Protein AF-A0A957YVN4-F1 (afdb_monomer)

Solvent-accessible surface area (backbone atoms only — not comparable to full-atom values): 16175 Å² total; per-residue (Å²): 142,83,84,89,87,88,84,89,83,87,89,89,86,88,85,90,87,84,90,82,91,88,88,83,89,83,89,79,88,84,82,86,83,72,82,77,75,82,80,74,79,74,68,76,76,72,78,76,54,87,83,38,66,50,70,85,33,80,56,44,64,62,52,51,50,52,50,45,56,70,46,47,34,77,70,39,34,42,52,43,78,66,46,80,50,67,47,86,92,25,34,32,35,41,35,28,34,30,23,47,80,84,39,62,39,62,68,88,72,44,79,38,74,46,32,27,42,36,43,44,55,97,80,36,42,50,54,87,75,82,60,80,70,43,75,51,65,46,56,75,48,66,76,86,75,14,42,32,36,22,41,27,71,87,40,70,65,59,63,78,34,26,15,38,42,37,39,37,29,32,26,64,74,77,48,60,50,87,97,56,89,35,34,43,34,25,30,31,29,60,39,77,37,72,18,50,92,39,78,87,65,80,56,90,40,51,50,82,67,47,39,76,83,45,55,84,78,45,45,53,62,48,35,44,46,31,43,56,94,85,34,77,82,38,26,43,54,61,48,40,50,65,36,30,76,84,54,76,73,81,65,42,64,64,48,31,48,72,76,37,49,69,65,47,73,73,112

Mean predicted aligned error: 12.39 Å

Secondary structure (DSSP, 8-state):
--------------SS-----------------PPPPP-----------TTSHHHH-TTHHHHHHHHHHHH--TTSEEEEEEEEEEETTTEEEEEEEEEETTEE--TTSSSEEEEEEEEEETTEE--SS--S-EE---EEEE-SSSEEEEEESS---GGGSSEEEEEEEEEEEEEE-TTSS-EEEEEEEEEEEEETT------SS-HHHHTTTS-SS-EETTTEESSSTT-GGGTTHHHHTT--TTSS--SHHHHHHHH-HHHHTT-

pLDDT: mean 82.16, std 19.98, range [34.75, 98.81]

Sequence (267 aa):
MRKKLVVGLPLAVLLLIAIVLMTSCVGVTGAPMMAEPPVALAHPASAVQPESCSTCHPEAGAKHQAAYDELYQDGVIAVTDLAYTFAAPDTSTVSFMMTQDGNPIDARKVDSLNIYFVPYADGKFQFEPAVERLSLKGELTYDGAGVTTSTMTGTLDAGAIDGLVVVYGRDGTIGTIPGTRVAQNKYPFAALLETGAGVDYVSAANNDGCVKCHTDPYLKHGYIYAEINHDPSTDFYTCKACHLDNGDGGHFEWKLLVEDPALAASY

Foldseek 3Di:
DDDDDDDDDDDDPDDPDDDDDDDDDDDDDDDDDDDDDDPPPPDPPPPPPCPDPCVVPVCPVVVVVVCCCQQAPPPQKEKAPWDWDDDPPFKIKTKIFIDGNNQADFPVPFPDKFKWKWFDDDQWTADVVGDQTGTQAADWDDPVRRMIMGMDGRHDDSQQGFTKTKMWDAHAFPAADPPDQQTRGHGTYMDIDTHHPYDDYDALDWQVLVVVPAPVRDDDSNRFGCDHPPDRSCGNRSVSNGDTPPDDDDPNLVSCCVPPVPVSVVD

Nearest PDB structures (foldseek):
  1u92-assembly1_B  TM=4.391E-01  e=7.464E-04  Homo sapiens
  3idn-assembly1_B  TM=4.726E-01  e=2.561E-03  Homo sapiens
  3idg-assembly1_B  TM=4.408E-01  e=1.510E-03  Homo sapiens
  1u8h-assembly1_B  TM=4.391E-01  e=1.424E-03  Homo sapiens
  8x85-assembly1_B  TM=5.045E-01  e=6.016E-01  Homo sapiens

Structure (mmCIF, N/CA/C/O backbone):
data_AF-A0A957YVN4-F1
#
_entry.id   AF-A0A957YVN4-F1
#
loop_
_atom_site.group_PDB
_atom_site.id
_atom_site.type_symbol
_atom_site.label_atom_id
_atom_site.label_alt_id
_atom_site.label_comp_id
_atom_site.label_asym_id
_atom_site.label_entity_id
_atom_site.label_seq_id
_atom_site.pdbx_PDB_ins_code
_atom_site.Cartn_x
_atom_site.Cartn_y
_atom_site.Cartn_z
_atom_site.occupancy
_atom_site.B_iso_or_equiv
_atom_site.auth_seq_id
_atom_site.auth_comp_id
_atom_site.auth_asym_id
_atom_site.auth_atom_id
_atom_site.pdbx_PDB_model_num
ATOM 1 N N . MET A 1 1 ? -28.356 -43.862 23.640 1.00 49.16 1 MET A N 1
ATOM 2 C CA . MET A 1 1 ? -28.687 -45.216 23.136 1.00 49.16 1 MET A CA 1
ATOM 3 C C . MET A 1 1 ? -29.779 -45.126 22.075 1.00 49.16 1 MET A C 1
ATOM 5 O O . MET A 1 1 ? -30.928 -44.922 22.435 1.00 49.16 1 MET A O 1
ATOM 9 N N . ARG A 1 2 ? -29.444 -45.280 20.790 1.00 41.53 2 ARG A N 1
ATOM 10 C CA . ARG A 1 2 ? -30.312 -45.848 19.741 1.00 41.53 2 ARG A CA 1
ATOM 11 C C . ARG A 1 2 ? -29.456 -46.120 18.499 1.00 41.53 2 ARG A C 1
ATOM 13 O O . ARG A 1 2 ? -28.382 -45.554 18.351 1.00 41.53 2 ARG A O 1
ATOM 20 N N . LYS A 1 3 ? -29.877 -47.139 17.759 1.00 42.38 3 LYS A N 1
ATOM 21 C CA . LYS A 1 3 ? -29.074 -48.093 16.987 1.00 42.38 3 LYS A CA 1
ATOM 22 C C . LYS A 1 3 ? -28.498 -47.530 15.682 1.00 42.38 3 LYS A C 1
ATOM 24 O O . LYS A 1 3 ? -29.131 -46.723 15.015 1.00 42.38 3 LYS A O 1
ATOM 29 N N . LYS A 1 4 ? -27.325 -48.066 15.327 1.00 46.12 4 LYS A N 1
ATOM 30 C CA . LYS A 1 4 ? -26.672 -48.002 14.014 1.00 46.12 4 LYS A CA 1
ATOM 31 C C . LYS A 1 4 ? -27.551 -48.646 12.933 1.00 46.12 4 LYS A C 1
ATOM 33 O O . LYS A 1 4 ? -28.150 -49.689 13.198 1.00 46.12 4 LYS A O 1
ATOM 38 N N . LEU A 1 5 ? -27.500 -48.109 11.715 1.00 48.88 5 LEU A N 1
ATOM 39 C CA . LEU A 1 5 ? -27.728 -48.878 10.494 1.00 48.88 5 LEU A CA 1
ATOM 40 C C . LEU A 1 5 ? -26.565 -48.609 9.531 1.00 48.88 5 LEU A C 1
ATOM 42 O O . LEU A 1 5 ? -26.290 -47.466 9.184 1.00 48.88 5 LEU A O 1
ATOM 46 N N . VAL A 1 6 ? -25.867 -49.683 9.169 1.00 45.16 6 VAL A N 1
ATOM 47 C CA . VAL A 1 6 ? -24.812 -49.758 8.156 1.00 45.16 6 VAL A CA 1
ATOM 48 C C . VAL A 1 6 ? -25.330 -50.720 7.096 1.00 45.16 6 VAL A C 1
ATOM 50 O O . VAL A 1 6 ? -25.587 -51.877 7.416 1.00 45.16 6 VAL A O 1
ATOM 53 N N . VAL A 1 7 ? -25.479 -50.237 5.866 1.00 50.28 7 VAL A N 1
ATOM 54 C CA . VAL A 1 7 ? -25.604 -50.990 4.605 1.00 50.28 7 VAL A CA 1
ATOM 55 C C . VAL A 1 7 ? -25.033 -50.012 3.563 1.00 50.28 7 VAL A C 1
ATOM 57 O O . VAL A 1 7 ? -25.486 -48.877 3.520 1.00 50.28 7 VAL A O 1
ATOM 60 N N . GLY A 1 8 ? -23.967 -50.253 2.803 1.00 34.75 8 GLY A N 1
ATOM 61 C CA . GLY A 1 8 ? -23.518 -51.484 2.169 1.00 34.75 8 GLY A CA 1
ATOM 62 C C . GLY A 1 8 ? -23.749 -51.337 0.662 1.00 34.75 8 GLY A C 1
ATOM 63 O O . GLY A 1 8 ? -24.803 -51.734 0.183 1.00 34.75 8 GLY A O 1
ATOM 64 N N . LEU A 1 9 ? -22.792 -50.753 -0.070 1.00 37.94 9 LEU A N 1
ATOM 65 C CA . LEU A 1 9 ? -22.782 -50.738 -1.537 1.00 37.94 9 LEU A CA 1
ATOM 66 C C . LEU A 1 9 ? -21.362 -51.084 -2.030 1.00 37.94 9 LEU A C 1
ATOM 68 O O . LEU A 1 9 ? -20.440 -50.307 -1.780 1.00 37.94 9 LEU A O 1
ATOM 72 N N . PRO A 1 10 ? -21.146 -52.254 -2.657 1.00 46.97 10 PRO A N 1
ATOM 73 C CA . PRO A 1 10 ? -19.868 -52.616 -3.254 1.00 46.97 10 PRO A CA 1
ATOM 74 C C . PRO A 1 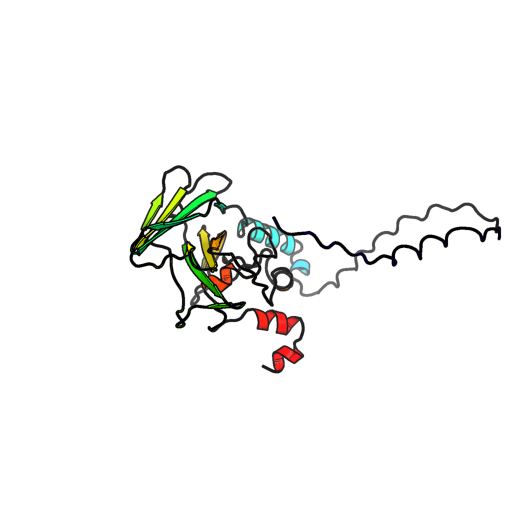10 ? -19.859 -52.335 -4.768 1.00 46.97 10 PRO A C 1
ATOM 76 O O . PRO A 1 10 ? -20.911 -52.165 -5.379 1.00 46.97 10 PRO A O 1
ATOM 79 N N . LEU A 1 11 ? -18.665 -52.452 -5.363 1.00 40.06 11 LEU A N 1
ATOM 80 C CA . LEU A 1 11 ? -18.437 -52.827 -6.769 1.00 40.06 11 LEU A CA 1
ATOM 81 C C . LEU A 1 11 ? -18.277 -51.692 -7.806 1.00 40.06 11 LEU A C 1
ATOM 83 O O . LEU A 1 11 ? -19.131 -51.502 -8.661 1.00 40.06 11 LEU A O 1
ATOM 87 N N . ALA A 1 12 ? -17.117 -51.021 -7.804 1.00 39.72 12 ALA A N 1
ATOM 88 C CA . ALA A 1 12 ? -16.509 -50.444 -9.019 1.00 39.72 12 ALA A CA 1
ATOM 89 C C . ALA A 1 12 ? -15.014 -50.110 -8.810 1.00 39.72 12 ALA A C 1
ATOM 91 O O . ALA A 1 12 ? -14.567 -48.993 -9.040 1.00 39.72 12 ALA A O 1
ATOM 92 N N . VAL A 1 13 ? -14.226 -51.078 -8.336 1.00 48.38 13 VAL A N 1
ATOM 93 C CA . VAL A 1 13 ? -12.753 -51.013 -8.342 1.00 48.38 13 VAL A CA 1
ATOM 94 C C . VAL A 1 13 ? -12.269 -52.339 -8.910 1.00 48.38 13 VAL A C 1
ATOM 96 O O . VAL A 1 13 ? -12.133 -53.287 -8.149 1.00 48.38 13 VAL A O 1
ATOM 99 N N . LEU A 1 14 ? -12.140 -52.434 -10.240 1.00 40.91 14 LEU A N 1
ATOM 100 C CA . LEU A 1 14 ? -11.386 -53.461 -10.990 1.00 40.91 14 LEU A CA 1
ATOM 101 C C . LEU A 1 14 ? -11.714 -53.372 -12.492 1.00 40.91 14 LEU A C 1
ATOM 103 O O . LEU A 1 14 ? -12.530 -54.135 -12.997 1.00 40.91 14 LEU A O 1
ATOM 107 N N . LEU A 1 15 ? -11.076 -52.450 -13.216 1.00 38.94 15 LEU A N 1
ATOM 108 C CA . LEU A 1 15 ? -10.718 -52.629 -14.631 1.00 38.94 15 LEU A CA 1
ATOM 109 C C . LEU A 1 15 ? -9.760 -51.501 -15.042 1.00 38.94 15 LEU A C 1
ATOM 111 O O . LEU A 1 15 ? -10.011 -50.360 -14.683 1.00 38.94 15 LEU A O 1
ATOM 115 N N . LEU A 1 16 ? -8.719 -51.827 -15.816 1.00 37.16 16 LEU A N 1
ATOM 116 C CA . LEU A 1 16 ? -7.625 -50.958 -16.310 1.00 37.16 16 LEU A CA 1
ATOM 117 C C . LEU A 1 16 ? -6.327 -50.938 -15.480 1.00 37.16 16 LEU A C 1
ATOM 119 O O . LEU A 1 16 ? -5.649 -49.925 -15.368 1.00 37.16 16 LEU A O 1
ATOM 123 N N . ILE A 1 17 ? -5.904 -52.112 -15.008 1.00 42.88 17 ILE A N 1
ATOM 124 C CA . ILE A 1 17 ? -4.478 -52.460 -14.909 1.00 42.88 17 ILE A CA 1
ATOM 125 C C . ILE A 1 17 ? -4.317 -53.801 -15.627 1.00 42.88 17 ILE A C 1
ATOM 127 O O . ILE A 1 17 ? -4.581 -54.829 -15.016 1.00 42.88 17 ILE A O 1
ATOM 131 N N . ALA A 1 18 ? -3.990 -53.777 -16.927 1.00 38.81 18 ALA A N 1
ATOM 132 C CA . ALA A 1 18 ? -3.359 -54.875 -17.685 1.00 38.81 18 ALA A CA 1
ATOM 133 C C . ALA A 1 18 ? -3.392 -54.614 -19.207 1.00 38.81 18 ALA A C 1
ATOM 135 O O . ALA A 1 18 ? -4.143 -55.277 -19.910 1.00 38.81 18 ALA A O 1
ATOM 136 N N . ILE A 1 19 ? -2.571 -53.697 -19.733 1.00 40.53 19 ILE A N 1
ATOM 137 C CA . ILE A 1 19 ? -2.025 -53.822 -21.102 1.00 40.53 19 ILE A CA 1
ATOM 138 C C . ILE A 1 19 ? -0.588 -53.292 -21.080 1.00 40.53 19 ILE A C 1
ATOM 140 O O . ILE A 1 19 ? -0.301 -52.162 -21.459 1.00 40.53 19 ILE A O 1
ATOM 144 N N . VAL A 1 20 ? 0.318 -54.127 -20.581 1.00 38.03 20 VAL A N 1
ATOM 145 C CA . VAL A 1 20 ? 1.755 -54.043 -20.846 1.00 38.03 20 VAL A CA 1
ATOM 146 C C . VAL A 1 20 ? 2.211 -55.472 -21.128 1.00 38.03 20 VAL A C 1
ATOM 148 O O . VAL A 1 20 ? 1.912 -56.360 -20.335 1.00 38.03 20 VAL A O 1
ATOM 151 N N . LEU A 1 21 ? 2.929 -55.629 -22.245 1.00 35.59 21 LEU A N 1
ATOM 152 C CA . LEU A 1 21 ? 3.790 -56.736 -22.692 1.00 35.59 21 LEU A CA 1
ATOM 153 C C . LEU A 1 21 ? 3.377 -57.461 -23.988 1.00 35.59 21 LEU A C 1
ATOM 155 O O . LEU A 1 21 ? 2.323 -58.076 -24.095 1.00 35.59 21 LEU A O 1
ATOM 159 N N . MET A 1 22 ? 4.371 -57.475 -24.885 1.00 38.78 22 MET A N 1
ATOM 160 C CA . MET A 1 22 ? 4.629 -58.386 -26.009 1.00 38.78 22 MET A CA 1
ATOM 161 C C . MET A 1 22 ? 4.180 -57.964 -27.416 1.00 3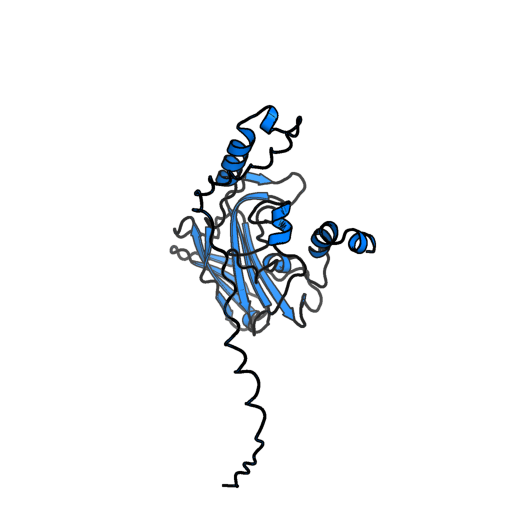8.78 22 MET A C 1
ATOM 163 O O . MET A 1 22 ? 3.288 -58.558 -28.007 1.00 38.78 22 MET A O 1
ATOM 167 N N . THR A 1 23 ? 4.974 -57.078 -28.027 1.00 40.44 23 THR A N 1
ATOM 168 C CA . THR A 1 23 ? 5.450 -57.314 -29.404 1.00 40.44 23 THR A CA 1
ATOM 169 C C . THR A 1 23 ? 6.896 -56.845 -29.521 1.00 40.44 23 THR A C 1
ATOM 171 O O . THR A 1 23 ? 7.180 -55.651 -29.531 1.00 40.44 23 THR A O 1
ATOM 174 N N . SER A 1 24 ? 7.814 -57.806 -29.563 1.00 37.19 24 SER A N 1
ATOM 175 C CA . SER A 1 24 ? 9.224 -57.629 -29.903 1.00 37.19 24 SER A CA 1
ATOM 176 C C . SER A 1 24 ? 9.507 -58.231 -31.282 1.00 37.19 24 SER A C 1
ATOM 178 O O . SER A 1 24 ? 8.810 -59.149 -31.706 1.00 37.19 24 SER A O 1
ATOM 180 N N . CYS A 1 25 ? 10.607 -57.767 -31.885 1.00 35.94 25 CYS A N 1
ATOM 181 C CA . CYS A 1 25 ? 11.343 -58.344 -33.020 1.00 35.94 25 CYS A CA 1
ATOM 182 C C . CYS A 1 25 ? 10.973 -57.843 -34.427 1.00 35.94 25 CYS A C 1
ATOM 184 O O . CYS A 1 25 ? 10.344 -58.553 -35.201 1.00 35.94 25 CYS A O 1
ATOM 186 N N . VAL A 1 26 ? 11.553 -56.703 -34.819 1.00 40.81 26 VAL A N 1
ATOM 187 C CA . VAL A 1 26 ? 12.224 -56.594 -36.128 1.00 40.81 26 VAL A CA 1
ATOM 188 C C . VAL A 1 26 ? 13.563 -55.896 -35.903 1.00 40.81 26 VAL A C 1
ATOM 190 O O . VAL A 1 26 ? 13.611 -54.769 -35.416 1.00 40.81 26 VAL A O 1
ATOM 193 N N . GLY A 1 27 ? 14.653 -56.607 -36.187 1.00 36.22 27 GLY A N 1
ATOM 194 C CA . GLY A 1 27 ? 16.005 -56.069 -36.146 1.00 36.22 27 GLY A CA 1
ATOM 195 C C . GLY A 1 27 ? 16.344 -55.342 -37.442 1.00 36.22 27 GLY A C 1
ATOM 196 O O . GLY A 1 27 ? 16.095 -55.860 -38.528 1.00 36.22 27 GLY A O 1
ATOM 197 N N . VAL A 1 28 ? 16.970 -54.174 -37.313 1.00 40.81 28 VAL A N 1
ATOM 198 C CA . VAL A 1 28 ? 17.784 -53.571 -38.370 1.00 40.81 28 VAL A CA 1
ATOM 199 C C . VAL A 1 28 ? 19.129 -53.222 -37.748 1.00 40.81 28 VAL A C 1
ATOM 201 O O . VAL A 1 28 ? 19.236 -52.381 -36.862 1.00 40.81 28 VAL A O 1
ATOM 204 N N . THR A 1 29 ? 20.157 -53.932 -38.189 1.00 43.03 29 THR A N 1
ATOM 205 C CA . THR A 1 29 ? 21.564 -53.620 -37.954 1.00 43.03 29 THR A CA 1
ATOM 206 C C . THR A 1 29 ? 21.997 -52.488 -38.885 1.00 43.03 29 THR A C 1
ATOM 208 O O . THR A 1 29 ? 21.814 -52.622 -40.095 1.00 43.03 29 THR A O 1
ATOM 211 N N . GLY A 1 30 ? 22.646 -51.437 -38.369 1.00 35.69 30 GLY A N 1
ATOM 212 C CA . GLY A 1 30 ? 23.468 -50.560 -39.210 1.00 35.69 30 GLY A CA 1
ATOM 213 C C . GLY A 1 30 ? 23.825 -49.181 -38.643 1.00 35.69 30 GLY A C 1
ATOM 214 O O . GLY A 1 30 ? 22.960 -48.327 -38.525 1.00 35.69 30 GLY A O 1
ATOM 215 N N . ALA A 1 31 ? 25.138 -48.983 -38.470 1.00 38.72 31 ALA A N 1
ATOM 216 C CA . ALA A 1 31 ? 25.919 -47.739 -38.375 1.00 38.72 31 ALA A CA 1
ATOM 217 C C . ALA A 1 31 ? 26.145 -47.091 -36.982 1.00 38.72 31 ALA A C 1
ATOM 219 O O . ALA A 1 31 ? 25.205 -46.907 -36.212 1.00 38.72 31 ALA A O 1
ATOM 220 N N . PRO A 1 32 ? 27.405 -46.721 -36.650 1.00 42.34 32 PRO A N 1
ATOM 221 C CA . PRO A 1 32 ? 27.728 -45.981 -35.433 1.00 42.34 32 PRO A CA 1
ATOM 222 C C . PRO A 1 32 ? 27.162 -44.558 -35.510 1.00 42.34 32 PRO A C 1
ATOM 224 O O . PRO A 1 32 ? 27.375 -43.849 -36.494 1.00 42.34 32 PRO A O 1
ATOM 227 N N . MET A 1 33 ? 26.458 -44.142 -34.456 1.00 39.78 33 MET A N 1
ATOM 228 C CA . MET A 1 33 ? 26.003 -42.765 -34.283 1.00 39.78 33 MET A CA 1
ATOM 229 C C . MET A 1 33 ? 27.226 -41.855 -34.132 1.00 39.78 33 MET A C 1
ATOM 231 O O . MET A 1 33 ? 27.930 -41.901 -33.124 1.00 39.78 33 MET A O 1
ATOM 235 N N . MET A 1 34 ? 27.488 -41.040 -35.151 1.00 46.47 34 MET A N 1
ATOM 236 C CA . MET A 1 34 ? 28.307 -39.842 -34.996 1.00 46.47 34 MET A CA 1
ATOM 237 C C . MET A 1 34 ? 27.588 -38.921 -34.009 1.00 46.47 34 MET A C 1
ATOM 239 O O . MET A 1 34 ? 26.387 -38.696 -34.148 1.00 46.47 34 MET A O 1
ATOM 243 N N . ALA A 1 35 ? 28.310 -38.415 -33.010 1.00 47.09 35 ALA A N 1
ATOM 244 C CA . ALA A 1 35 ? 27.800 -37.390 -32.112 1.00 47.09 35 ALA A CA 1
ATOM 245 C C . ALA A 1 35 ? 27.294 -36.194 -32.934 1.00 47.09 35 ALA A C 1
ATOM 247 O O . ALA A 1 35 ? 28.030 -35.664 -33.771 1.00 47.09 35 ALA A O 1
ATOM 248 N N . GLU A 1 36 ? 26.042 -35.793 -32.713 1.00 45.47 36 GLU A N 1
ATOM 249 C CA . GLU A 1 36 ? 25.509 -34.565 -33.295 1.00 45.47 36 GLU A CA 1
ATOM 250 C C . GLU A 1 36 ? 26.327 -33.371 -32.775 1.00 45.47 36 GLU A C 1
ATOM 252 O O . GLU A 1 36 ? 26.595 -33.287 -31.570 1.00 45.47 36 GLU A O 1
ATOM 257 N N . PRO A 1 37 ? 26.760 -32.444 -33.648 1.00 48.38 37 PRO A N 1
ATOM 258 C CA . PRO A 1 37 ? 27.321 -31.187 -33.184 1.00 48.38 37 PRO A CA 1
ATOM 259 C C . PRO A 1 37 ? 26.242 -30.415 -32.410 1.00 48.38 37 PRO A C 1
ATOM 261 O O . PRO A 1 37 ? 25.063 -30.496 -32.766 1.00 48.38 37 PRO A O 1
ATOM 264 N N . PRO A 1 38 ? 26.613 -29.651 -31.367 1.00 49.78 38 PRO A N 1
ATOM 265 C CA . PRO A 1 38 ? 25.647 -28.861 -30.621 1.00 49.78 38 PRO A CA 1
ATOM 266 C C . PRO A 1 38 ? 24.918 -27.924 -31.583 1.00 49.78 38 PRO A C 1
ATOM 268 O O . PRO A 1 38 ? 25.547 -27.168 -32.328 1.00 49.78 38 PRO A O 1
ATOM 271 N N . VAL A 1 39 ? 23.585 -27.979 -31.560 1.00 45.03 39 VAL A N 1
ATOM 272 C CA . VAL A 1 39 ? 22.739 -26.981 -32.210 1.00 45.03 39 VAL A CA 1
ATOM 273 C C . VAL A 1 39 ? 23.074 -25.651 -31.548 1.00 45.03 39 VAL A C 1
ATOM 275 O O . VAL A 1 39 ? 22.681 -25.390 -30.412 1.00 45.03 39 VAL A O 1
ATOM 278 N N . ALA A 1 40 ? 23.853 -24.819 -32.238 1.00 45.53 40 ALA A N 1
ATOM 279 C CA . ALA A 1 40 ? 23.965 -23.422 -31.877 1.00 45.53 40 ALA A CA 1
ATOM 280 C C . ALA A 1 40 ? 22.548 -22.854 -31.959 1.00 45.53 40 ALA A C 1
ATOM 282 O O . ALA A 1 40 ? 21.964 -22.798 -33.043 1.00 45.53 40 ALA A O 1
ATOM 283 N N . LEU A 1 41 ? 21.977 -22.494 -30.807 1.00 44.25 41 LEU A N 1
ATOM 284 C CA . LEU A 1 41 ? 20.757 -21.705 -30.744 1.00 44.25 41 LEU A CA 1
ATOM 285 C C . LEU A 1 41 ? 21.052 -20.398 -31.475 1.00 44.25 41 LEU A C 1
ATOM 287 O O . LEU A 1 41 ? 21.639 -19.474 -30.908 1.00 44.25 41 LEU A O 1
ATOM 291 N N . ALA A 1 42 ? 20.694 -20.349 -32.757 1.00 40.34 42 ALA A N 1
ATOM 292 C CA . ALA A 1 42 ? 20.665 -19.118 -33.511 1.00 40.34 42 ALA A CA 1
ATOM 293 C C . ALA A 1 42 ? 19.745 -18.180 -32.734 1.00 40.34 42 ALA A C 1
ATOM 295 O O . ALA A 1 42 ? 18.533 -18.390 -32.673 1.00 40.34 42 ALA A O 1
ATOM 296 N N . HIS A 1 43 ? 20.337 -17.180 -32.082 1.00 43.81 43 HIS A N 1
ATOM 297 C CA . HIS A 1 43 ? 19.570 -16.037 -31.629 1.00 43.81 43 HIS A CA 1
ATOM 298 C C . HIS A 1 43 ? 18.858 -15.519 -32.879 1.00 43.81 43 HIS A C 1
ATOM 300 O O . HIS A 1 43 ? 19.542 -15.321 -33.894 1.00 43.81 43 HIS A O 1
ATOM 306 N N . PRO A 1 44 ? 17.521 -15.363 -32.877 1.00 45.81 44 PRO A N 1
ATOM 307 C CA . PRO A 1 44 ? 16.881 -14.656 -33.969 1.00 45.81 44 PRO A CA 1
ATOM 308 C C . PRO A 1 44 ? 17.629 -13.335 -34.081 1.00 45.81 44 PRO A C 1
ATOM 310 O O . PRO A 1 44 ? 17.783 -12.630 -33.083 1.00 45.81 44 PRO A O 1
ATOM 313 N N . ALA A 1 45 ? 18.198 -13.068 -35.259 1.00 44.84 45 ALA A N 1
ATOM 314 C CA . ALA A 1 45 ? 18.812 -11.786 -35.533 1.00 44.84 45 ALA A CA 1
ATOM 315 C C . ALA A 1 45 ? 17.748 -10.753 -35.180 1.00 44.84 45 ALA A C 1
ATOM 317 O O . ALA A 1 45 ? 16.715 -10.704 -35.853 1.00 44.84 45 ALA A O 1
ATOM 318 N N . SER A 1 46 ? 17.947 -10.031 -34.069 1.00 56.12 46 SER A N 1
ATOM 319 C CA . SER A 1 46 ? 17.057 -8.953 -33.666 1.00 56.12 46 SER A CA 1
ATOM 320 C C . SER A 1 46 ? 16.833 -8.134 -34.916 1.00 56.12 46 SER A C 1
ATOM 322 O O . SER A 1 46 ? 17.811 -7.673 -35.507 1.00 56.12 46 SER A O 1
ATOM 324 N N . ALA A 1 47 ? 15.582 -8.045 -35.373 1.00 58.03 47 ALA A N 1
ATOM 325 C CA . ALA A 1 47 ? 15.239 -7.171 -36.476 1.00 58.03 47 ALA A CA 1
ATOM 326 C C . ALA A 1 47 ? 15.782 -5.802 -36.076 1.00 58.03 47 ALA A C 1
ATOM 328 O O . ALA A 1 47 ? 15.287 -5.203 -35.120 1.00 58.03 47 ALA A O 1
ATOM 329 N N . VAL A 1 48 ? 16.891 -5.397 -36.699 1.00 54.50 48 VAL A N 1
ATOM 330 C CA . VAL A 1 48 ? 17.574 -4.155 -36.364 1.00 54.50 48 VAL A CA 1
ATOM 331 C C . VAL A 1 48 ? 16.561 -3.088 -36.710 1.00 54.50 48 VAL A C 1
ATOM 333 O O . VAL A 1 48 ? 16.301 -2.859 -37.885 1.00 54.50 48 VAL A O 1
ATOM 336 N N . GLN A 1 49 ? 15.913 -2.532 -35.692 1.00 65.38 49 GLN A N 1
ATOM 337 C CA . GLN A 1 49 ? 15.033 -1.389 -35.842 1.00 65.38 49 GLN A CA 1
ATOM 338 C C . GLN A 1 49 ? 15.985 -0.229 -36.136 1.00 65.38 49 GLN A C 1
ATOM 340 O O . GLN A 1 49 ? 16.684 0.203 -35.218 1.00 65.38 49 GLN A O 1
ATOM 345 N N . PRO A 1 50 ? 16.104 0.231 -37.396 1.00 64.88 50 PRO A N 1
ATOM 346 C CA . PRO A 1 50 ? 17.154 1.177 -37.783 1.00 64.88 50 PRO A CA 1
ATOM 347 C C . PRO A 1 50 ? 17.032 2.520 -37.047 1.00 64.88 50 PRO A C 1
ATOM 349 O O . PRO A 1 50 ? 17.981 3.296 -37.009 1.00 64.88 50 PRO A O 1
ATOM 352 N N . GLU A 1 51 ? 15.879 2.763 -36.422 1.00 76.88 51 GLU A N 1
ATOM 353 C CA . GLU A 1 51 ? 15.547 3.945 -35.631 1.00 76.88 51 GLU A CA 1
ATOM 354 C C . GLU A 1 51 ? 15.502 3.663 -34.116 1.00 76.88 51 GLU A C 1
ATOM 356 O O . GLU A 1 51 ? 14.953 4.453 -33.351 1.00 76.88 51 GLU A O 1
ATOM 361 N N . SER A 1 52 ? 16.061 2.546 -33.636 1.00 80.50 52 SER A N 1
ATOM 362 C CA . SER A 1 52 ? 16.152 2.317 -32.192 1.00 80.50 52 SER A CA 1
ATOM 363 C C . SER A 1 52 ? 17.247 3.168 -31.556 1.00 80.50 52 SER A C 1
ATOM 365 O O . SER A 1 52 ? 18.331 3.356 -32.116 1.00 80.50 52 SER A O 1
ATOM 367 N N . CYS A 1 53 ? 17.018 3.582 -30.305 1.00 81.88 53 CYS A N 1
ATOM 368 C CA . CYS A 1 53 ? 18.042 4.227 -29.483 1.00 81.88 53 CYS A CA 1
ATOM 369 C C . CYS A 1 53 ? 19.343 3.411 -29.458 1.00 81.88 53 CYS A C 1
ATOM 371 O O . CYS A 1 53 ? 20.419 3.989 -29.512 1.00 81.88 53 CYS A O 1
ATOM 373 N N . SER A 1 54 ? 19.252 2.076 -29.442 1.00 84.94 54 SER A N 1
ATOM 374 C CA . SER A 1 54 ? 20.404 1.167 -29.423 1.00 84.94 54 SER A CA 1
ATOM 375 C C . SER A 1 54 ? 21.249 1.175 -30.703 1.00 84.94 54 SER A C 1
ATOM 377 O O . SER A 1 54 ? 22.426 0.831 -30.635 1.00 84.94 54 SER A O 1
ATOM 379 N N . THR A 1 55 ? 20.696 1.601 -31.844 1.00 85.25 55 THR A N 1
ATOM 380 C CA . THR A 1 55 ? 21.440 1.708 -33.112 1.00 85.25 55 THR A CA 1
ATOM 381 C C . THR A 1 55 ? 22.429 2.878 -33.082 1.00 85.25 55 THR A C 1
ATOM 383 O O . THR A 1 55 ? 23.566 2.741 -33.528 1.00 85.25 55 THR A O 1
ATOM 386 N N . CYS A 1 56 ? 22.029 4.015 -32.501 1.00 86.56 56 CYS A N 1
ATOM 387 C CA . CYS A 1 56 ? 22.877 5.211 -32.375 1.00 86.56 56 CYS A CA 1
ATOM 388 C C . CYS A 1 56 ? 23.592 5.314 -31.014 1.00 86.56 56 CYS A C 1
ATOM 390 O O . CYS A 1 56 ? 24.632 5.962 -30.901 1.00 86.56 56 CYS A O 1
ATOM 392 N N . HIS A 1 57 ? 23.055 4.667 -29.978 1.00 87.88 57 HIS A N 1
ATOM 393 C CA . HIS A 1 57 ? 23.579 4.643 -28.614 1.00 87.88 57 HIS A CA 1
ATOM 394 C C . HIS A 1 57 ? 23.692 3.189 -28.131 1.00 87.88 57 HIS A C 1
ATOM 396 O O . HIS A 1 57 ? 22.784 2.694 -27.460 1.00 87.88 57 HIS A O 1
ATOM 402 N N . PRO A 1 58 ? 24.814 2.501 -28.417 1.00 87.50 58 PRO A N 1
ATOM 403 C CA . PRO A 1 58 ? 24.983 1.079 -28.098 1.00 87.50 58 PRO A CA 1
ATOM 404 C C . PRO A 1 58 ? 24.776 0.731 -26.613 1.00 87.50 58 PRO A C 1
ATOM 406 O O . PRO A 1 58 ? 24.379 -0.381 -26.285 1.00 87.50 58 PRO A O 1
ATOM 409 N N . GLU A 1 59 ? 25.000 1.693 -25.712 1.00 89.88 59 GLU A N 1
ATOM 410 C CA . GLU A 1 59 ? 24.840 1.540 -24.259 1.00 89.88 59 GLU A CA 1
ATOM 411 C C . GLU A 1 59 ? 23.450 1.943 -23.733 1.00 89.88 59 GLU A C 1
ATOM 413 O O . GLU A 1 59 ? 23.227 1.884 -22.526 1.00 89.88 59 GLU A O 1
ATOM 418 N N . ALA A 1 60 ? 22.516 2.383 -24.588 1.00 87.00 60 ALA A N 1
ATOM 419 C CA . ALA A 1 60 ? 21.223 2.915 -24.142 1.00 87.00 60 ALA A CA 1
ATOM 420 C C . ALA A 1 60 ? 20.447 1.922 -23.268 1.00 87.00 60 ALA A C 1
ATOM 422 O O . ALA A 1 60 ? 19.912 2.318 -22.238 1.00 87.00 60 ALA A O 1
ATOM 423 N N . GLY A 1 61 ? 20.448 0.635 -23.632 1.00 86.69 61 GLY A N 1
ATOM 424 C CA . GLY A 1 61 ? 19.805 -0.410 -22.831 1.00 86.69 61 GLY A CA 1
ATOM 425 C C . GLY A 1 61 ? 20.421 -0.538 -21.437 1.00 86.69 61 GLY A C 1
ATOM 426 O O . GLY A 1 61 ? 19.706 -0.465 -20.445 1.00 86.69 61 GLY A O 1
ATOM 427 N N . ALA A 1 62 ? 21.751 -0.641 -21.351 1.00 88.81 62 ALA A N 1
ATOM 428 C CA . ALA A 1 62 ? 22.453 -0.771 -20.072 1.00 88.81 62 ALA A CA 1
ATOM 429 C C . ALA A 1 62 ? 22.280 0.469 -19.180 1.00 88.81 62 ALA A C 1
ATOM 431 O O . ALA A 1 62 ? 22.083 0.341 -17.977 1.00 88.81 62 ALA A O 1
ATOM 432 N N . LYS A 1 63 ? 22.311 1.673 -19.762 1.00 88.81 63 LYS A N 1
ATOM 433 C CA . LYS A 1 63 ? 22.104 2.924 -19.017 1.00 88.81 63 LYS A CA 1
ATOM 434 C C . LYS A 1 63 ? 20.666 3.090 -18.541 1.00 88.81 63 LYS A C 1
ATOM 436 O O . LYS A 1 63 ? 20.465 3.549 -17.424 1.00 88.81 63 LYS A O 1
ATOM 441 N N . HIS A 1 64 ? 19.681 2.722 -19.362 1.00 86.50 64 HIS A N 1
ATOM 442 C CA . HIS A 1 64 ? 18.281 2.728 -18.941 1.00 86.50 64 HIS A CA 1
ATOM 443 C C . HIS A 1 64 ? 18.035 1.723 -17.822 1.00 86.50 64 HIS A C 1
ATOM 445 O O . HIS A 1 64 ? 17.390 2.087 -16.847 1.00 86.50 64 HIS A O 1
ATOM 451 N N . GLN A 1 65 ? 18.588 0.511 -17.925 1.00 86.94 65 GLN A N 1
ATOM 452 C CA . GLN A 1 65 ? 18.446 -0.482 -16.864 1.00 86.94 65 GLN A CA 1
ATOM 453 C C . GLN A 1 65 ? 19.114 -0.007 -15.569 1.00 86.94 65 GLN A C 1
ATOM 455 O O . GLN A 1 65 ? 18.480 -0.033 -14.529 1.00 86.94 65 GLN A O 1
ATOM 460 N N . ALA A 1 66 ? 20.332 0.539 -15.632 1.00 89.56 66 ALA A N 1
ATOM 461 C CA . ALA A 1 66 ? 21.004 1.072 -14.447 1.00 89.56 66 ALA A CA 1
ATOM 462 C C . ALA A 1 66 ? 20.229 2.231 -13.792 1.00 89.56 66 ALA A C 1
ATOM 464 O O . ALA A 1 66 ? 20.154 2.307 -12.570 1.00 89.56 66 ALA A O 1
ATOM 465 N N . ALA A 1 67 ? 19.639 3.126 -14.593 1.00 87.25 67 ALA A N 1
ATOM 466 C CA . ALA A 1 67 ? 18.790 4.196 -14.074 1.00 87.25 67 ALA A CA 1
ATOM 467 C C . ALA A 1 67 ? 17.486 3.649 -13.476 1.00 87.25 67 ALA A C 1
ATOM 469 O O . ALA A 1 67 ? 17.028 4.160 -12.461 1.00 87.25 67 ALA A O 1
ATOM 470 N N . TYR A 1 68 ? 16.896 2.621 -14.088 1.00 85.19 68 TYR A N 1
ATOM 471 C CA . TYR A 1 68 ? 15.732 1.936 -13.539 1.00 85.19 68 TYR A CA 1
ATOM 472 C C . TYR A 1 68 ? 16.070 1.316 -12.184 1.00 85.19 68 TYR A C 1
ATOM 474 O O . TYR A 1 68 ? 15.441 1.671 -11.197 1.00 85.19 68 TYR A O 1
ATOM 482 N N . ASP A 1 69 ? 17.127 0.508 -12.118 1.00 87.19 69 ASP A N 1
ATOM 483 C CA . ASP A 1 69 ? 17.572 -0.143 -10.889 1.00 87.19 69 ASP A CA 1
ATOM 484 C C . ASP A 1 69 ? 17.888 0.899 -9.802 1.00 87.19 69 ASP A C 1
ATOM 486 O O . ASP A 1 69 ? 17.508 0.725 -8.654 1.00 87.19 69 ASP A O 1
ATOM 490 N N . GLU A 1 70 ? 18.530 2.028 -10.132 1.00 86.31 70 GLU A N 1
ATOM 491 C CA . GLU A 1 70 ? 18.818 3.094 -9.158 1.00 86.31 70 GLU A CA 1
ATOM 492 C C . GLU A 1 70 ? 17.550 3.792 -8.639 1.00 86.31 70 GLU A C 1
ATOM 494 O O . GLU A 1 70 ? 17.448 4.138 -7.456 1.00 86.31 70 GLU A O 1
ATOM 499 N N . LEU A 1 71 ? 16.614 4.089 -9.540 1.00 84.25 71 LEU A N 1
ATOM 500 C CA . LEU A 1 71 ? 15.460 4.935 -9.248 1.00 84.25 71 LEU A CA 1
ATOM 501 C C . LEU A 1 71 ? 14.238 4.147 -8.802 1.00 84.25 71 LEU A C 1
ATOM 503 O O . LEU A 1 71 ? 13.276 4.770 -8.365 1.00 84.25 71 LEU A O 1
ATOM 507 N N . TYR A 1 72 ? 14.265 2.828 -8.924 1.00 84.31 72 TYR A N 1
ATOM 508 C CA . TYR A 1 72 ? 13.144 1.965 -8.635 1.00 84.31 72 TYR A CA 1
ATOM 509 C C . TYR A 1 72 ? 13.626 0.764 -7.821 1.00 84.31 72 TYR A C 1
ATOM 511 O O . TYR A 1 72 ? 14.193 -0.194 -8.337 1.00 84.31 72 TYR A O 1
ATOM 519 N N . GLN A 1 73 ? 13.435 0.866 -6.510 1.00 87.50 73 GLN A N 1
ATOM 520 C CA . GLN A 1 73 ? 14.019 -0.020 -5.511 1.00 87.50 73 GLN A CA 1
ATOM 521 C C . GLN A 1 73 ? 12.896 -0.778 -4.800 1.00 87.50 73 GLN A C 1
ATOM 523 O O . GLN A 1 73 ? 12.460 -0.409 -3.706 1.00 87.50 73 GLN A O 1
ATOM 528 N N . ASP A 1 74 ? 12.402 -1.816 -5.472 1.00 88.88 74 ASP A N 1
ATOM 529 C CA . ASP A 1 74 ? 11.393 -2.730 -4.935 1.00 88.88 74 ASP A CA 1
ATOM 530 C C . ASP A 1 74 ? 11.915 -3.485 -3.700 1.00 88.88 74 ASP A C 1
ATOM 532 O O . ASP A 1 74 ? 13.098 -3.813 -3.600 1.00 88.88 74 ASP A O 1
ATOM 536 N N . GLY A 1 75 ? 11.034 -3.718 -2.727 1.00 90.56 75 GLY A N 1
ATOM 537 C CA . GLY A 1 75 ? 11.330 -4.467 -1.502 1.00 90.56 75 GLY A CA 1
ATOM 538 C C . GLY A 1 75 ? 12.325 -3.824 -0.522 1.00 90.56 75 GLY A C 1
ATOM 539 O O . GLY A 1 75 ? 12.500 -4.348 0.577 1.00 90.56 75 GLY A O 1
ATOM 540 N N . VAL A 1 76 ? 12.957 -2.691 -0.858 1.00 95.56 76 VAL A N 1
ATOM 541 C CA . VAL A 1 76 ? 13.921 -2.007 0.030 1.00 95.56 76 VAL A CA 1
ATOM 542 C C . VAL A 1 76 ? 13.247 -1.485 1.292 1.00 95.56 76 VAL A C 1
ATOM 544 O O . VAL A 1 76 ? 13.784 -1.650 2.389 1.00 95.56 76 VAL A O 1
ATOM 547 N N . ILE A 1 77 ? 12.063 -0.882 1.150 1.00 97.38 77 ILE A N 1
ATOM 548 C CA . ILE A 1 77 ? 11.186 -0.602 2.283 1.00 97.38 77 ILE A CA 1
ATOM 549 C C . ILE A 1 77 ? 10.163 -1.727 2.394 1.00 97.38 77 ILE A C 1
ATOM 551 O O . ILE A 1 77 ? 9.329 -1.908 1.509 1.00 97.38 77 ILE A O 1
ATOM 555 N N . ALA A 1 78 ? 10.191 -2.428 3.522 1.00 97.25 78 ALA A N 1
ATOM 556 C CA . ALA A 1 78 ? 9.247 -3.485 3.845 1.00 97.25 78 ALA A CA 1
ATOM 557 C C . ALA A 1 78 ? 8.307 -3.046 4.970 1.00 97.25 78 ALA A C 1
ATOM 559 O O . ALA A 1 78 ? 8.728 -2.392 5.931 1.00 97.25 78 ALA A O 1
ATOM 560 N N . VAL A 1 79 ? 7.040 -3.441 4.851 1.00 98.25 79 VAL A N 1
ATOM 561 C CA . VAL A 1 79 ? 6.035 -3.330 5.908 1.00 98.25 79 VAL A CA 1
ATOM 562 C C . VAL A 1 79 ? 5.637 -4.742 6.323 1.00 98.25 79 VAL A C 1
ATOM 564 O O . VAL A 1 79 ? 5.121 -5.505 5.509 1.00 98.25 79 VAL A O 1
ATOM 567 N N . THR A 1 80 ? 5.886 -5.099 7.578 1.00 98.12 80 THR A N 1
ATOM 568 C CA . THR A 1 80 ? 5.596 -6.429 8.135 1.00 98.12 80 THR A CA 1
ATOM 569 C C . THR A 1 80 ? 4.769 -6.314 9.407 1.00 98.12 80 THR A C 1
ATOM 571 O O . THR A 1 80 ? 4.510 -5.214 9.897 1.00 98.12 80 THR A O 1
ATOM 574 N N . ASP A 1 81 ? 4.325 -7.455 9.938 1.00 98.06 81 ASP A N 1
ATOM 575 C CA . ASP A 1 81 ? 3.608 -7.536 11.218 1.00 98.06 81 ASP A CA 1
ATOM 576 C C . ASP A 1 81 ? 2.392 -6.596 11.292 1.00 98.06 81 ASP A C 1
ATOM 578 O O . ASP A 1 81 ? 2.086 -6.019 12.338 1.00 98.06 81 ASP A O 1
ATOM 582 N N . LEU A 1 82 ? 1.714 -6.417 10.152 1.00 98.62 82 LEU A N 1
ATOM 583 C CA . LEU A 1 82 ? 0.511 -5.606 10.059 1.00 98.62 82 LEU A CA 1
ATOM 584 C C . LEU A 1 82 ? -0.599 -6.255 10.887 1.00 98.62 82 LEU A C 1
ATOM 586 O O . LEU A 1 82 ? -1.002 -7.390 10.642 1.00 98.62 82 LEU A O 1
ATOM 590 N N . ALA A 1 83 ? -1.109 -5.508 11.856 1.00 98.62 83 ALA A N 1
ATOM 591 C CA . ALA A 1 83 ? -2.175 -5.928 12.743 1.00 98.62 83 ALA A CA 1
ATOM 592 C C . ALA A 1 83 ? -3.225 -4.824 12.882 1.00 98.62 83 ALA A C 1
ATOM 594 O O . ALA A 1 83 ? -2.920 -3.630 12.827 1.00 98.62 83 ALA A O 1
ATOM 595 N N . TYR A 1 84 ? -4.468 -5.245 13.099 1.00 98.56 84 TYR A N 1
ATOM 596 C CA . TYR A 1 84 ? -5.601 -4.378 13.386 1.00 98.56 84 TYR A CA 1
ATOM 597 C C . TYR A 1 84 ? -6.232 -4.783 14.716 1.00 98.56 84 TYR A C 1
ATOM 599 O O . TYR A 1 84 ? -6.394 -5.968 15.007 1.00 98.56 84 TYR A O 1
ATOM 607 N N . THR A 1 85 ? -6.623 -3.793 15.511 1.00 98.31 85 THR A N 1
ATOM 608 C CA . THR A 1 85 ? -7.456 -3.987 16.698 1.00 98.31 85 THR A CA 1
ATOM 609 C C . THR A 1 85 ? -8.518 -2.900 16.775 1.00 98.31 85 THR A C 1
ATOM 611 O O . THR A 1 85 ? -8.322 -1.785 16.289 1.00 98.31 85 THR A O 1
ATOM 614 N N . PHE A 1 86 ? -9.636 -3.227 17.416 1.00 98.38 86 PHE A N 1
ATOM 615 C CA . PHE A 1 86 ? -10.713 -2.289 17.689 1.00 98.38 86 PHE A CA 1
ATOM 616 C C . PHE A 1 86 ? -11.017 -2.259 19.185 1.00 98.38 86 PHE A C 1
ATOM 618 O O . PHE A 1 86 ? -11.176 -3.299 19.828 1.00 98.38 86 PHE A O 1
ATOM 625 N N . ALA A 1 87 ? -11.108 -1.057 19.743 1.00 97.94 87 ALA A N 1
ATOM 626 C CA . ALA A 1 87 ? -11.545 -0.811 21.104 1.00 97.94 87 ALA A CA 1
ATOM 627 C C . ALA A 1 87 ? -12.870 -0.045 21.076 1.00 97.94 87 ALA A C 1
ATOM 629 O O . ALA A 1 87 ? -12.954 1.087 20.595 1.00 97.94 87 ALA A O 1
ATOM 630 N N . ALA A 1 88 ? -13.912 -0.670 21.625 1.00 92.75 88 ALA A N 1
ATOM 631 C CA . ALA A 1 88 ? -15.226 -0.057 21.729 1.00 92.75 88 ALA A CA 1
ATOM 632 C C . ALA A 1 88 ? -15.171 1.253 22.555 1.00 92.75 88 ALA A C 1
ATOM 634 O O . ALA A 1 88 ? -14.465 1.310 23.566 1.00 92.75 88 ALA A O 1
ATOM 635 N N . PRO A 1 89 ? -15.953 2.283 22.182 1.00 93.38 89 PRO A N 1
ATOM 636 C CA . PRO A 1 89 ? -17.020 2.212 21.184 1.00 93.38 89 PRO A CA 1
ATOM 637 C C . PRO A 1 89 ? -16.587 2.424 19.726 1.00 93.38 89 PRO A C 1
ATOM 639 O O . PRO A 1 89 ? -17.360 2.046 18.854 1.00 93.38 89 PRO A O 1
ATOM 642 N N . ASP A 1 90 ? -15.430 3.027 19.444 1.00 96.12 90 ASP A N 1
ATOM 643 C CA . ASP A 1 90 ? -15.158 3.587 18.107 1.00 96.12 90 ASP A CA 1
ATOM 644 C C . ASP A 1 90 ? -13.668 3.771 17.746 1.00 96.12 90 ASP A C 1
ATOM 646 O O . ASP A 1 90 ? -13.343 4.514 16.811 1.00 96.12 90 ASP A O 1
ATOM 650 N N . THR A 1 91 ? -12.743 3.136 18.471 1.00 98.00 91 THR A N 1
ATOM 651 C CA . THR A 1 91 ? -11.300 3.330 18.264 1.00 98.00 91 THR A CA 1
ATOM 652 C C . THR A 1 91 ? -10.681 2.180 17.479 1.00 98.00 91 THR A C 1
ATOM 654 O O . THR A 1 91 ? -10.558 1.071 17.990 1.00 98.00 91 THR A O 1
ATOM 657 N N . SER A 1 92 ? -10.231 2.466 16.260 1.00 98.31 92 SER A N 1
ATOM 658 C CA . SER A 1 92 ? -9.413 1.568 15.447 1.00 98.31 92 SER A CA 1
ATOM 659 C C . SER A 1 92 ? -7.929 1.829 15.680 1.00 98.31 92 SER A C 1
ATOM 661 O O . SER A 1 92 ? -7.478 2.980 15.670 1.00 98.31 92 SER A O 1
ATOM 663 N N . THR A 1 93 ? -7.155 0.757 15.804 1.00 98.62 93 THR A N 1
ATOM 664 C CA . THR A 1 93 ? -5.698 0.809 15.895 1.00 98.62 93 THR A CA 1
ATOM 665 C C . THR A 1 93 ? -5.080 -0.123 14.861 1.00 98.62 93 THR A C 1
ATOM 667 O O . THR A 1 93 ? -5.334 -1.325 14.876 1.00 98.62 93 THR A O 1
ATOM 670 N N . VAL A 1 94 ? -4.247 0.435 13.981 1.00 98.81 94 VAL A N 1
ATOM 671 C CA . VAL A 1 94 ? -3.439 -0.314 13.009 1.00 98.81 94 VAL A CA 1
ATOM 672 C C . VAL A 1 94 ? -1.979 -0.201 13.420 1.00 98.81 94 VAL A C 1
ATOM 674 O O . VAL A 1 94 ? -1.475 0.912 13.546 1.00 98.81 94 VAL A O 1
ATOM 677 N N . SER A 1 95 ? -1.293 -1.323 13.607 1.00 98.75 95 SER A N 1
ATOM 678 C CA . SER A 1 95 ? 0.141 -1.357 13.908 1.00 98.75 95 SER A CA 1
ATOM 679 C C . SER A 1 95 ? 0.891 -2.158 12.859 1.00 98.75 95 SER A C 1
ATOM 681 O O . SER A 1 95 ? 0.376 -3.165 12.386 1.00 98.75 95 SER A O 1
ATOM 683 N N . PHE A 1 96 ? 2.099 -1.733 12.513 1.00 98.81 96 PHE A N 1
ATOM 684 C CA . PHE A 1 96 ? 2.969 -2.452 11.586 1.00 98.81 96 PHE A CA 1
ATOM 685 C C . PHE A 1 96 ? 4.433 -2.109 11.843 1.00 98.81 96 PHE A C 1
ATOM 687 O O . PHE A 1 96 ? 4.759 -1.011 12.298 1.00 98.81 96 PHE A O 1
ATOM 694 N N . MET A 1 97 ? 5.312 -3.050 11.525 1.00 98.56 97 MET A N 1
ATOM 695 C CA . MET A 1 97 ? 6.754 -2.861 11.485 1.00 98.56 97 MET A CA 1
ATOM 696 C C . MET A 1 97 ? 7.146 -2.284 10.126 1.00 98.56 97 MET A C 1
ATOM 698 O O . MET A 1 97 ? 6.675 -2.758 9.094 1.00 98.56 97 MET A O 1
ATOM 702 N N . MET A 1 98 ? 8.011 -1.272 10.114 1.00 98.50 98 MET A N 1
ATOM 703 C CA . MET A 1 98 ? 8.555 -0.702 8.887 1.00 98.50 98 MET A CA 1
ATOM 704 C C . MET A 1 98 ? 10.078 -0.697 8.933 1.00 98.50 98 MET A C 1
ATOM 706 O O . MET A 1 98 ? 10.690 -0.160 9.860 1.00 98.50 98 MET A O 1
ATOM 710 N N . THR A 1 99 ? 10.692 -1.279 7.908 1.00 98.38 99 THR A N 1
ATOM 711 C CA . THR A 1 99 ? 12.151 -1.345 7.783 1.00 98.38 99 THR A CA 1
ATOM 712 C C . THR A 1 99 ? 12.610 -0.853 6.425 1.00 98.38 99 THR A C 1
ATOM 714 O O . THR A 1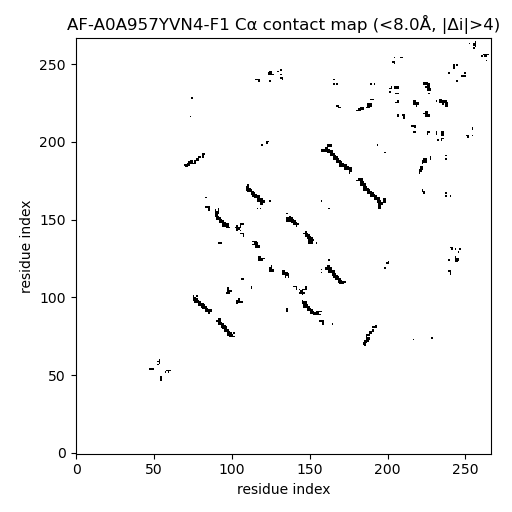 99 ? 11.911 -1.069 5.441 1.00 98.38 99 THR A O 1
ATOM 717 N N . GLN A 1 100 ? 13.802 -0.268 6.371 1.00 97.38 100 GLN A N 1
ATOM 718 C CA . GLN A 1 100 ? 14.536 0.024 5.148 1.00 97.38 100 GLN A CA 1
ATOM 719 C C . GLN A 1 100 ? 15.865 -0.728 5.173 1.00 97.38 100 GLN A C 1
ATOM 721 O O . GLN A 1 100 ? 16.645 -0.573 6.117 1.00 97.38 100 GLN A O 1
ATOM 726 N N . ASP A 1 101 ? 16.101 -1.581 4.176 1.00 95.81 101 ASP A N 1
ATOM 727 C CA . ASP A 1 101 ? 17.263 -2.481 4.136 1.00 95.81 101 ASP A CA 1
ATOM 728 C C . ASP A 1 101 ? 17.409 -3.296 5.439 1.00 95.81 101 ASP A C 1
ATOM 730 O O . ASP A 1 101 ? 18.496 -3.446 6.002 1.00 95.81 101 ASP A O 1
ATOM 734 N N . GLY A 1 102 ? 16.274 -3.752 5.981 1.00 96.25 102 GLY A N 1
ATOM 735 C CA . GLY A 1 102 ? 16.187 -4.486 7.248 1.00 96.25 102 GLY A CA 1
ATOM 736 C C . GLY A 1 102 ? 16.379 -3.647 8.518 1.00 96.25 102 GLY A C 1
ATOM 737 O O . GLY A 1 102 ? 16.248 -4.181 9.618 1.00 96.25 102 GLY A O 1
ATOM 738 N N . ASN A 1 103 ? 16.655 -2.344 8.409 1.00 97.56 103 ASN A N 1
ATOM 739 C CA . ASN A 1 103 ? 16.793 -1.453 9.560 1.00 97.56 103 ASN A CA 1
ATOM 740 C C . ASN A 1 103 ? 15.463 -0.757 9.878 1.00 97.56 103 ASN A C 1
ATOM 742 O O . ASN A 1 103 ? 14.843 -0.220 8.963 1.00 97.56 103 ASN A O 1
ATOM 746 N N . PRO A 1 104 ? 15.035 -0.693 11.148 1.00 98.06 104 PRO A N 1
ATOM 747 C CA . PRO A 1 104 ? 13.845 0.049 11.557 1.00 98.06 104 PRO A CA 1
ATOM 748 C C . PRO A 1 104 ? 13.811 1.503 11.070 1.00 98.06 104 PRO A C 1
ATOM 750 O O . PRO A 1 104 ? 14.778 2.245 11.265 1.00 98.06 104 PRO A O 1
ATOM 753 N N . ILE A 1 105 ? 12.678 1.929 10.504 1.00 98.19 105 ILE A N 1
ATOM 754 C CA . ILE A 1 105 ? 12.437 3.324 10.115 1.00 98.19 105 ILE A CA 1
ATOM 755 C C . ILE A 1 105 ? 11.132 3.875 10.694 1.00 98.19 105 ILE A C 1
ATOM 757 O O . ILE A 1 105 ? 10.189 3.153 11.002 1.00 98.19 105 ILE A O 1
ATOM 761 N N . ASP A 1 106 ? 11.083 5.199 10.830 1.00 98.25 106 ASP A N 1
ATOM 762 C CA . ASP A 1 106 ? 9.918 5.929 11.326 1.00 98.25 106 ASP A CA 1
ATOM 763 C C . ASP A 1 106 ? 8.958 6.244 10.171 1.00 98.25 106 ASP A C 1
ATOM 765 O O . ASP A 1 106 ? 9.193 7.178 9.397 1.00 98.25 106 ASP A O 1
ATOM 769 N N . ALA A 1 107 ? 7.846 5.510 10.077 1.00 97.88 107 ALA A N 1
ATOM 770 C CA . ALA A 1 107 ? 6.860 5.671 9.004 1.00 97.88 107 ALA A CA 1
ATOM 771 C C . ALA A 1 107 ? 6.164 7.045 8.996 1.00 97.88 107 ALA A C 1
ATOM 773 O O . ALA A 1 107 ? 5.443 7.378 8.060 1.00 97.88 107 ALA A O 1
ATOM 774 N N . ARG A 1 108 ? 6.355 7.876 10.027 1.00 98.00 108 ARG A N 1
ATOM 775 C CA . ARG A 1 108 ? 5.857 9.262 10.043 1.00 98.00 108 ARG A CA 1
ATOM 776 C C . ARG A 1 108 ? 6.697 10.189 9.171 1.00 98.00 108 ARG A C 1
ATOM 778 O O . ARG A 1 108 ? 6.268 11.308 8.903 1.00 98.00 108 ARG A O 1
ATOM 785 N N . LYS A 1 109 ? 7.902 9.757 8.794 1.00 97.94 109 LYS A N 1
ATOM 786 C CA . LYS A 1 109 ? 8.884 10.565 8.063 1.00 97.94 109 LYS A CA 1
ATOM 787 C C . LYS A 1 109 ? 8.949 10.256 6.575 1.00 97.94 109 LYS A C 1
ATOM 789 O O . LYS A 1 109 ? 9.583 11.024 5.863 1.00 97.94 109 LYS A O 1
ATOM 794 N N . VAL A 1 110 ? 8.314 9.178 6.125 1.00 98.00 110 VAL A N 1
ATOM 795 C CA . VAL A 1 110 ? 8.254 8.849 4.698 1.00 98.00 110 VAL A CA 1
ATOM 796 C C . VAL A 1 110 ? 7.387 9.852 3.949 1.00 98.00 110 VAL A C 1
ATOM 798 O O . VAL A 1 110 ? 6.412 10.384 4.491 1.00 98.00 110 VAL A O 1
ATOM 801 N N . ASP A 1 111 ? 7.709 10.079 2.680 1.00 97.50 111 ASP A N 1
ATOM 802 C CA . ASP A 1 111 ? 7.029 11.091 1.871 1.00 97.50 111 ASP A CA 1
ATOM 803 C C . ASP A 1 111 ? 5.513 10.857 1.699 1.00 97.50 111 ASP A C 1
ATOM 805 O O . ASP A 1 111 ? 4.759 11.799 1.428 1.00 97.50 111 ASP A O 1
ATOM 809 N N . SER A 1 112 ? 5.037 9.608 1.755 1.00 96.94 112 SER A N 1
ATOM 810 C CA . SER A 1 112 ? 3.604 9.291 1.798 1.00 96.94 112 SER A CA 1
ATOM 811 C C . SER A 1 112 ? 3.344 7.958 2.479 1.00 96.94 112 SER A C 1
ATOM 813 O O . SER A 1 112 ? 3.987 6.959 2.180 1.00 96.94 112 SER A O 1
ATOM 815 N N . LEU A 1 113 ? 2.326 7.945 3.333 1.00 98.19 113 LEU A N 1
ATOM 816 C CA . LEU A 1 113 ? 1.792 6.764 3.998 1.00 98.19 113 LEU A CA 1
ATOM 817 C C . LEU A 1 113 ? 0.270 6.861 3.975 1.00 98.19 113 LEU A C 1
ATOM 819 O O . LEU A 1 113 ? -0.280 7.877 4.413 1.00 98.19 113 LEU A O 1
ATOM 823 N N . ASN A 1 114 ? -0.399 5.815 3.510 1.00 98.06 114 ASN A N 1
ATOM 824 C CA . ASN A 1 114 ? -1.848 5.680 3.523 1.00 98.06 114 ASN A CA 1
ATOM 825 C C . ASN A 1 114 ? -2.231 4.358 4.181 1.00 98.06 114 ASN A C 1
ATOM 827 O O . ASN A 1 114 ? -1.528 3.361 4.035 1.00 98.06 114 ASN A O 1
ATOM 831 N N . ILE A 1 115 ? -3.342 4.380 4.912 1.00 98.50 115 ILE A N 1
ATOM 832 C CA . ILE A 1 115 ? -3.911 3.212 5.578 1.00 98.50 115 ILE A CA 1
ATOM 833 C C . ILE A 1 115 ? -5.410 3.281 5.323 1.00 98.50 115 ILE A C 1
ATOM 835 O O . ILE A 1 115 ? -6.067 4.212 5.794 1.00 98.50 115 ILE A O 1
ATOM 839 N N . TYR A 1 116 ? -5.935 2.335 4.560 1.00 97.75 116 TYR A N 1
ATOM 840 C CA . TYR A 1 116 ? -7.350 2.276 4.211 1.00 97.75 116 TYR A CA 1
ATOM 841 C C . TYR A 1 116 ? -7.944 0.935 4.607 1.00 97.75 116 TYR A C 1
ATOM 843 O O . TYR A 1 116 ? -7.247 -0.074 4.623 1.00 97.75 116 TYR A O 1
ATOM 851 N N . PHE A 1 117 ? -9.238 0.943 4.891 1.00 97.44 117 PHE A N 1
ATOM 852 C CA . PHE A 1 117 ? -10.056 -0.254 4.916 1.00 97.44 117 PHE A CA 1
ATOM 853 C C . PHE A 1 117 ? -10.941 -0.285 3.676 1.00 97.44 117 PHE A C 1
ATOM 855 O O . PHE A 1 117 ? -11.457 0.758 3.265 1.00 97.44 117 PHE A O 1
ATOM 862 N N . VAL A 1 118 ? -11.148 -1.471 3.117 1.00 95.69 118 VAL A N 1
ATOM 863 C CA . VAL A 1 118 ? -12.165 -1.714 2.099 1.00 95.69 118 VAL A CA 1
ATOM 864 C C . VAL A 1 118 ? -12.925 -3.005 2.428 1.00 95.69 118 VAL A C 1
ATOM 866 O O . VAL A 1 118 ? -12.298 -4.058 2.551 1.00 95.69 118 VAL A O 1
ATOM 869 N N . PRO A 1 119 ? -14.257 -2.944 2.603 1.00 96.38 119 PRO A N 1
ATOM 870 C CA . PRO A 1 119 ? -15.067 -4.126 2.865 1.00 96.38 119 PRO A CA 1
ATOM 871 C C . PRO A 1 119 ? -15.205 -4.983 1.608 1.00 96.38 119 PRO A C 1
ATOM 873 O O . PRO A 1 119 ? -15.239 -4.467 0.488 1.00 96.38 119 PRO A O 1
ATOM 876 N N . TYR A 1 120 ? -15.330 -6.285 1.821 1.00 95.94 120 TYR A N 1
ATOM 877 C CA . TYR A 1 120 ? -15.532 -7.297 0.804 1.00 95.94 120 TYR A CA 1
ATOM 878 C C . TYR A 1 120 ? -16.820 -8.067 1.085 1.00 95.94 120 TYR A C 1
ATOM 880 O O . TYR A 1 120 ? -16.986 -8.657 2.148 1.00 95.94 120 TYR A O 1
ATOM 888 N N . ALA A 1 121 ? -17.746 -8.055 0.133 1.00 94.06 121 ALA A N 1
ATOM 889 C CA . ALA A 1 121 ? -18.992 -8.803 0.224 1.00 94.06 121 ALA A CA 1
ATOM 890 C C . ALA A 1 121 ? -19.468 -9.202 -1.172 1.00 94.06 121 ALA A C 1
ATOM 892 O O . ALA A 1 121 ? -19.310 -8.448 -2.132 1.00 94.06 121 ALA A O 1
ATOM 893 N N . ASP A 1 122 ? -20.059 -10.392 -1.284 1.00 92.00 122 ASP A N 1
ATOM 894 C CA . ASP A 1 122 ? -20.691 -10.879 -2.517 1.00 92.00 122 ASP A CA 1
ATOM 895 C C . ASP A 1 122 ? -19.793 -10.792 -3.769 1.00 92.00 122 ASP A C 1
ATOM 897 O O . ASP A 1 122 ? -20.251 -10.450 -4.863 1.00 92.00 122 ASP A O 1
ATOM 901 N N . GLY A 1 123 ? -18.498 -11.091 -3.623 1.00 90.88 123 GLY A N 1
ATOM 902 C CA . GLY A 1 123 ? -17.559 -11.053 -4.746 1.00 90.88 123 GLY A CA 1
ATOM 903 C C . GLY A 1 123 ? -16.948 -9.680 -5.035 1.00 90.88 123 GLY A C 1
ATOM 904 O O . GLY A 1 123 ? -16.274 -9.535 -6.054 1.00 90.88 123 GLY A O 1
ATOM 905 N N . LYS A 1 124 ? -17.227 -8.654 -4.217 1.00 91.31 124 LYS A N 1
ATOM 906 C CA . LYS A 1 124 ? -16.943 -7.252 -4.551 1.00 91.31 124 LYS A CA 1
ATOM 907 C C . LYS A 1 124 ? -16.361 -6.455 -3.396 1.00 91.31 124 LYS A C 1
ATOM 909 O O . LYS A 1 124 ? -16.767 -6.605 -2.247 1.00 91.31 124 LYS A O 1
ATOM 914 N N . PHE A 1 125 ? -15.483 -5.521 -3.740 1.00 93.00 125 PHE A N 1
ATOM 915 C CA . PHE A 1 125 ? -14.997 -4.479 -2.850 1.00 93.00 125 PHE A CA 1
ATOM 916 C C . PHE A 1 125 ? -15.835 -3.213 -3.001 1.00 93.00 125 PHE A C 1
ATOM 918 O O . PHE A 1 125 ? -15.672 -2.460 -3.965 1.00 93.00 125 PHE A O 1
ATOM 925 N N . GLN A 1 126 ? -16.744 -2.971 -2.060 1.00 92.12 126 GLN A N 1
ATOM 926 C CA . GLN A 1 126 ? -17.645 -1.820 -2.107 1.00 92.12 126 GLN A CA 1
ATOM 927 C C . GLN A 1 126 ? -18.249 -1.486 -0.748 1.00 92.12 126 GLN A C 1
ATOM 929 O O . GLN A 1 126 ? -18.566 -2.370 0.040 1.00 92.12 126 GLN A O 1
ATOM 934 N N . PHE A 1 127 ? -18.496 -0.200 -0.507 1.00 90.06 127 PHE A N 1
ATOM 935 C CA . PHE A 1 127 ? -19.263 0.245 0.653 1.00 90.06 127 PHE A CA 1
ATOM 936 C C . PHE A 1 127 ? -20.752 0.345 0.336 1.00 90.06 127 PHE A C 1
ATOM 938 O O . PHE A 1 127 ? -21.125 0.747 -0.767 1.00 90.06 127 PHE A O 1
ATOM 945 N N . GLU A 1 128 ? -21.582 0.067 1.344 1.00 87.38 128 GLU A N 1
ATOM 946 C CA . GLU A 1 128 ? -23.027 0.276 1.300 1.00 87.38 128 GLU A CA 1
ATOM 947 C C . GLU A 1 128 ? -23.501 1.083 2.524 1.00 87.38 128 GLU A C 1
ATOM 949 O O . GLU A 1 128 ? -23.395 0.597 3.654 1.00 87.38 128 GLU A O 1
ATOM 954 N N . PRO A 1 129 ? -24.030 2.311 2.338 1.00 84.62 129 PRO A N 1
ATOM 955 C CA . PRO A 1 129 ? -24.135 3.045 1.071 1.00 84.62 129 PRO A CA 1
ATOM 956 C C . PRO A 1 129 ? -22.756 3.391 0.484 1.00 84.62 129 PRO A C 1
ATOM 958 O O . PRO A 1 129 ? -21.766 3.463 1.213 1.00 84.62 129 PRO A O 1
ATOM 961 N N . ALA A 1 130 ? -22.707 3.639 -0.827 1.00 83.50 130 ALA A N 1
ATOM 962 C CA . ALA A 1 130 ? -21.470 3.980 -1.522 1.00 83.50 130 ALA A CA 1
ATOM 963 C C . ALA A 1 130 ? -20.764 5.183 -0.873 1.00 83.50 130 ALA A C 1
ATOM 965 O O . ALA A 1 130 ? -21.327 6.274 -0.751 1.00 83.50 130 ALA A O 1
ATOM 966 N N . VAL A 1 131 ? -19.508 4.976 -0.489 1.00 84.12 131 VAL A N 1
ATOM 967 C CA . VAL A 1 131 ? -18.568 6.024 -0.084 1.00 84.12 131 VAL A CA 1
ATOM 968 C C . VAL A 1 131 ? -17.269 5.819 -0.840 1.00 84.12 131 VAL A C 1
ATOM 970 O O . VAL A 1 131 ? -16.960 4.703 -1.243 1.00 84.12 131 VAL A O 1
ATOM 973 N N . GLU A 1 132 ? -16.500 6.888 -1.033 1.00 78.81 132 GLU A N 1
ATOM 974 C CA . GLU A 1 132 ? -15.278 6.791 -1.829 1.00 78.81 132 GLU A CA 1
ATOM 975 C C . GLU A 1 132 ? -14.220 5.912 -1.154 1.00 78.81 132 GLU A C 1
ATOM 977 O O . GLU A 1 132 ? -13.622 5.075 -1.826 1.00 78.81 132 GLU A O 1
ATOM 982 N N . ARG A 1 133 ? -13.942 6.124 0.146 1.00 87.69 133 ARG A N 1
ATOM 983 C CA . ARG A 1 133 ? -12.880 5.437 0.914 1.00 87.69 133 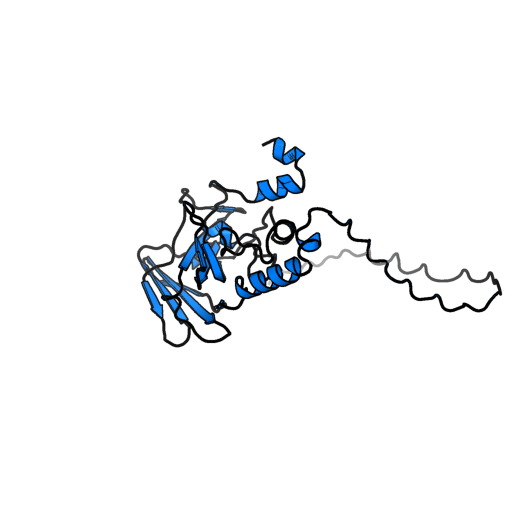ARG A CA 1
ATOM 984 C C . ARG A 1 133 ? -13.138 5.501 2.418 1.00 87.69 133 ARG A C 1
ATOM 986 O O . ARG A 1 133 ? -13.661 6.505 2.902 1.00 87.69 133 ARG A O 1
ATOM 993 N N . LEU A 1 134 ? -12.641 4.512 3.166 1.00 92.81 134 LEU A N 1
ATOM 994 C CA . LEU A 1 134 ? -12.501 4.589 4.624 1.00 92.81 134 LEU A CA 1
ATOM 995 C C . LEU A 1 134 ? -11.020 4.626 5.012 1.00 92.81 134 LEU A C 1
ATOM 997 O O . LEU A 1 134 ? -10.323 3.617 4.933 1.00 92.81 134 LEU A O 1
ATOM 1001 N N . SER A 1 135 ? -10.525 5.795 5.425 1.00 95.81 135 SER A N 1
ATOM 1002 C CA . SER A 1 135 ? -9.177 5.915 5.997 1.00 95.81 135 SER A CA 1
ATOM 1003 C C . SER A 1 135 ? -9.154 5.322 7.404 1.00 95.81 135 SER A C 1
ATOM 1005 O O . SER A 1 135 ? -10.030 5.636 8.202 1.00 95.81 135 SER A O 1
ATOM 1007 N N . LEU A 1 136 ? -8.125 4.529 7.711 1.00 97.62 136 LEU A N 1
ATOM 1008 C CA . LEU A 1 136 ? -7.745 4.114 9.070 1.00 97.62 136 LEU A CA 1
ATOM 1009 C C . LEU A 1 136 ? -6.461 4.816 9.548 1.00 97.62 136 LEU A C 1
ATOM 1011 O O . LEU A 1 136 ? -5.915 4.505 10.611 1.00 97.62 136 LEU A O 1
ATOM 1015 N N . LYS A 1 137 ? -5.945 5.764 8.757 1.00 97.81 137 LYS A N 1
ATOM 1016 C CA . LYS A 1 137 ? -4.827 6.619 9.152 1.00 97.81 137 LYS A CA 1
ATOM 1017 C C . LYS A 1 137 ? -5.328 7.726 10.082 1.00 97.81 137 LYS A C 1
ATOM 1019 O O . LYS A 1 137 ? -6.025 8.634 9.630 1.00 97.81 137 LYS A O 1
ATOM 1024 N N . GLY A 1 138 ? -4.936 7.657 11.349 1.00 97.50 138 GLY A N 1
ATOM 1025 C CA . GLY A 1 138 ? -5.186 8.669 12.370 1.00 97.50 138 GLY A CA 1
ATOM 1026 C C . GLY A 1 138 ? -3.880 9.219 12.941 1.00 97.50 138 GLY A C 1
ATOM 1027 O O . GLY A 1 138 ? -2.946 9.521 12.194 1.00 97.50 138 GLY A O 1
ATOM 1028 N N . GLU A 1 139 ? -3.808 9.359 14.263 1.00 98.31 139 GLU A N 1
ATOM 1029 C CA . GLU A 1 139 ? -2.587 9.790 14.942 1.00 98.31 139 GLU A CA 1
ATOM 1030 C C . GLU A 1 139 ? -1.531 8.682 14.902 1.00 98.31 139 GLU A C 1
ATOM 1032 O O . GLU A 1 139 ? -1.809 7.536 15.259 1.00 98.31 139 GLU A O 1
ATOM 1037 N N . LEU A 1 140 ? -0.323 9.033 14.452 1.00 98.56 140 LEU A N 1
ATOM 1038 C CA . LEU A 1 140 ? 0.782 8.096 14.288 1.00 98.56 140 LEU A CA 1
ATOM 1039 C C . LEU A 1 140 ? 1.795 8.216 15.427 1.00 98.56 140 LEU A C 1
ATOM 1041 O O . LEU A 1 140 ? 2.350 9.291 15.676 1.00 98.56 140 LEU A O 1
ATOM 1045 N N . THR A 1 141 ? 2.131 7.085 16.034 1.00 98.69 141 THR A N 1
ATOM 1046 C CA . THR A 1 141 ? 3.250 6.949 16.970 1.00 98.69 141 THR A CA 1
ATOM 1047 C C . THR A 1 141 ? 4.311 6.010 16.409 1.00 98.69 141 THR A C 1
ATOM 1049 O O . THR A 1 141 ? 4.036 5.203 15.526 1.00 98.69 141 THR A O 1
ATOM 1052 N N . TYR A 1 142 ? 5.540 6.161 16.900 1.00 98.44 142 TYR A N 1
ATOM 1053 C CA . TYR A 1 142 ? 6.687 5.330 16.547 1.00 98.44 142 TYR A CA 1
ATOM 1054 C C . TYR A 1 142 ? 7.407 4.942 17.833 1.00 98.44 142 TYR A C 1
ATOM 1056 O O . TYR A 1 142 ? 7.697 5.817 18.654 1.00 98.44 142 TYR A O 1
ATOM 1064 N N . ASP A 1 143 ? 7.681 3.655 18.014 1.00 97.75 143 ASP A N 1
ATOM 1065 C CA . ASP A 1 143 ? 8.244 3.117 19.257 1.00 97.75 143 ASP A CA 1
ATOM 1066 C C . ASP A 1 143 ? 9.779 3.208 19.347 1.00 97.75 143 ASP A C 1
ATOM 1068 O O . ASP A 1 143 ? 10.358 2.942 20.399 1.00 97.75 143 ASP A O 1
ATOM 1072 N N . GLY A 1 144 ? 10.449 3.608 18.262 1.00 94.56 144 GLY A N 1
ATOM 1073 C CA . GLY A 1 144 ? 11.912 3.633 18.177 1.00 94.56 144 GLY A CA 1
ATOM 1074 C C . GLY A 1 144 ? 12.543 2.322 17.700 1.00 94.56 144 GLY A C 1
ATOM 1075 O O . GLY A 1 144 ? 13.735 2.320 17.400 1.00 94.56 144 GLY A O 1
ATOM 1076 N N . ALA A 1 145 ? 11.767 1.243 17.599 1.00 95.00 145 ALA A N 1
ATOM 1077 C CA . ALA A 1 145 ? 12.195 -0.097 17.204 1.00 95.00 145 ALA A CA 1
ATOM 1078 C C . ALA A 1 145 ? 11.615 -0.550 15.853 1.00 95.00 145 ALA A C 1
ATOM 1080 O O . ALA A 1 145 ? 11.870 -1.678 15.438 1.00 95.00 145 ALA A O 1
ATOM 1081 N N . GLY A 1 146 ? 10.891 0.325 15.151 1.00 93.88 146 GLY A N 1
ATOM 1082 C CA . GLY A 1 146 ? 10.368 0.070 13.806 1.00 93.88 146 GLY A CA 1
ATOM 1083 C C . GLY A 1 146 ? 8.849 -0.041 13.755 1.00 93.88 146 GLY A C 1
ATOM 1084 O O . GLY A 1 146 ? 8.273 0.027 12.670 1.00 93.88 146 GLY A O 1
ATOM 1085 N N . VAL A 1 147 ? 8.181 -0.147 14.908 1.00 98.44 147 VAL A N 1
ATOM 1086 C CA . VAL A 1 147 ? 6.724 -0.253 14.953 1.00 98.44 147 VAL A CA 1
ATOM 1087 C C . VAL A 1 147 ? 6.112 1.134 14.864 1.00 98.44 147 VAL A C 1
ATOM 1089 O O . VAL A 1 147 ? 6.361 2.015 15.692 1.00 98.44 147 VAL A O 1
ATOM 1092 N N . THR A 1 148 ? 5.272 1.311 13.851 1.00 98.69 148 THR A N 1
ATOM 1093 C CA . THR A 1 148 ? 4.370 2.449 13.733 1.00 98.69 148 THR A CA 1
ATOM 1094 C C . THR A 1 148 ? 2.964 2.021 14.109 1.00 98.69 148 THR A C 1
ATOM 1096 O O . THR A 1 148 ? 2.476 0.993 13.642 1.00 98.69 148 THR A O 1
ATOM 1099 N N . THR A 1 149 ? 2.291 2.852 14.899 1.00 98.75 149 THR A N 1
ATOM 1100 C CA . THR A 1 149 ? 0.893 2.645 15.277 1.00 98.75 149 THR A CA 1
ATOM 1101 C C . THR A 1 149 ? 0.054 3.838 14.848 1.00 98.75 149 THR A C 1
ATOM 1103 O O . THR A 1 149 ? 0.337 4.967 15.236 1.00 98.75 149 THR A O 1
ATOM 1106 N N . SER A 1 150 ? -0.996 3.583 14.072 1.00 98.69 150 SER A N 1
ATOM 1107 C CA . SER A 1 150 ? -2.066 4.520 13.737 1.00 98.69 150 SER A CA 1
ATOM 1108 C C . SER A 1 150 ? -3.249 4.312 14.669 1.00 98.69 150 SER A C 1
ATOM 1110 O O . SER A 1 150 ? -3.748 3.195 14.773 1.00 98.69 150 SER A O 1
ATOM 1112 N N . THR A 1 151 ? -3.717 5.376 15.319 1.00 98.50 151 THR A N 1
ATOM 1113 C CA . THR A 1 151 ? -4.924 5.356 16.158 1.00 98.50 151 THR A CA 1
ATOM 1114 C C . THR A 1 151 ? -5.954 6.341 15.626 1.00 98.50 151 THR A C 1
ATOM 1116 O O . THR A 1 151 ? -5.661 7.526 15.472 1.00 98.50 151 THR A O 1
ATOM 1119 N N . MET A 1 152 ? -7.168 5.862 15.362 1.00 97.38 152 MET A N 1
ATOM 1120 C CA . MET A 1 152 ? -8.268 6.669 14.839 1.00 97.38 152 MET A CA 1
ATOM 1121 C C . MET A 1 152 ? -9.551 6.400 15.627 1.00 97.38 152 MET A C 1
ATOM 1123 O O . MET A 1 152 ? -9.956 5.252 15.786 1.00 97.38 152 MET A O 1
ATOM 1127 N N . THR A 1 153 ? -10.191 7.460 16.118 1.00 96.25 153 THR A N 1
ATOM 1128 C CA . THR A 1 153 ? -11.496 7.406 16.796 1.00 96.25 153 THR A CA 1
ATOM 1129 C C . THR A 1 153 ? -12.634 7.703 15.815 1.00 96.25 153 THR A C 1
ATOM 1131 O O . THR A 1 153 ? -12.387 8.146 14.691 1.00 96.25 153 THR A O 1
ATOM 1134 N N . GLY A 1 154 ? -13.888 7.466 16.212 1.00 91.81 154 GLY A N 1
ATOM 1135 C CA . GLY A 1 154 ? -15.050 7.660 15.338 1.00 91.81 154 GLY A CA 1
ATOM 1136 C C . GLY A 1 154 ? -15.114 6.673 14.169 1.00 91.81 154 GLY A C 1
ATOM 1137 O O . GLY A 1 154 ? -15.638 7.008 13.107 1.00 91.81 154 GLY A O 1
ATOM 1138 N N . THR A 1 155 ? -14.550 5.479 14.341 1.00 90.62 155 THR A N 1
ATOM 1139 C CA . THR A 1 155 ? -14.481 4.431 13.314 1.00 90.62 155 THR A CA 1
ATOM 1140 C C . THR A 1 155 ? -15.410 3.261 13.632 1.00 90.62 155 THR A C 1
ATOM 1142 O O . THR A 1 155 ? -15.910 3.132 14.749 1.00 90.62 155 THR A O 1
ATOM 1145 N N . LEU A 1 156 ? -15.638 2.405 12.634 1.00 91.38 156 LEU A N 1
ATOM 1146 C CA . LEU A 1 156 ? -16.288 1.106 12.809 1.00 91.38 156 LEU A CA 1
ATOM 1147 C C . LEU A 1 156 ? -15.261 0.017 13.154 1.00 91.38 156 LEU A C 1
ATOM 1149 O O . LEU A 1 156 ? -14.063 0.203 12.934 1.00 91.38 156 LEU A O 1
ATOM 1153 N N . ASP A 1 157 ? -15.741 -1.122 13.653 1.00 95.81 157 ASP A N 1
ATOM 1154 C CA . ASP A 1 157 ? -14.923 -2.322 13.845 1.00 95.81 157 ASP A CA 1
ATOM 1155 C C . ASP A 1 157 ? -14.677 -3.009 12.496 1.00 95.81 157 ASP A C 1
ATOM 1157 O O . ASP A 1 157 ? -15.489 -3.807 12.028 1.00 95.81 157 ASP A O 1
ATOM 1161 N N . ALA A 1 158 ? -13.563 -2.666 11.851 1.00 95.56 158 ALA A N 1
ATOM 1162 C CA . ALA A 1 158 ? -13.176 -3.245 10.568 1.00 95.56 158 ALA A CA 1
ATOM 1163 C C . ALA A 1 158 ? -12.757 -4.716 10.706 1.00 95.56 158 ALA A C 1
ATOM 1165 O O . ALA A 1 158 ? -12.852 -5.472 9.749 1.00 95.56 158 ALA A O 1
ATOM 1166 N N . GLY A 1 159 ? -12.337 -5.144 11.901 1.00 96.38 159 GLY A N 1
ATOM 1167 C CA . GLY A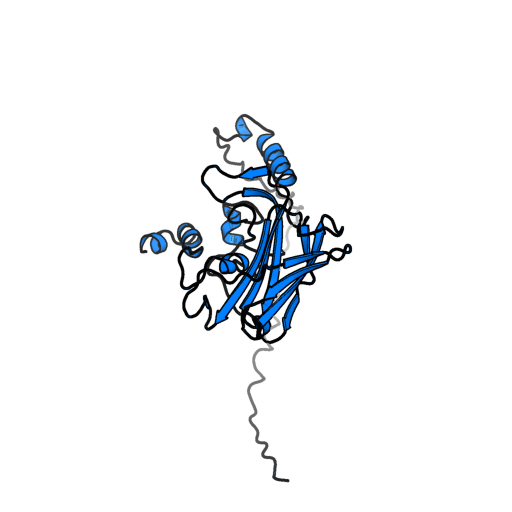 1 159 ? -11.925 -6.520 12.171 1.00 96.38 159 GLY A CA 1
ATOM 1168 C C . GLY A 1 159 ? -13.095 -7.502 12.133 1.00 96.38 159 GLY A C 1
ATOM 1169 O O . GLY A 1 159 ? -12.897 -8.677 11.831 1.00 96.38 159 GLY A O 1
ATOM 1170 N N . ALA A 1 160 ? -14.309 -7.013 12.396 1.00 96.50 160 ALA A N 1
ATOM 1171 C CA . ALA A 1 160 ? -15.549 -7.781 12.332 1.00 96.50 160 ALA A CA 1
ATOM 1172 C C . ALA A 1 160 ? -16.181 -7.840 10.927 1.00 96.50 160 ALA A C 1
ATOM 1174 O O . ALA A 1 160 ? -17.231 -8.463 10.767 1.00 96.50 160 ALA A O 1
ATOM 1175 N N . ILE A 1 161 ? -15.584 -7.180 9.930 1.00 96.62 161 ILE A N 1
ATOM 1176 C CA . ILE A 1 161 ? -16.098 -7.096 8.560 1.00 96.62 161 ILE A CA 1
ATOM 1177 C C . ILE A 1 161 ? -15.092 -7.763 7.626 1.00 96.62 161 ILE A C 1
ATOM 1179 O O . ILE A 1 161 ? -13.901 -7.462 7.678 1.00 96.62 161 ILE A O 1
ATOM 1183 N N . ASP A 1 162 ? -15.573 -8.645 6.757 1.00 97.81 162 ASP A N 1
ATOM 1184 C CA . ASP A 1 162 ? -14.764 -9.247 5.697 1.00 97.81 162 ASP A CA 1
ATOM 1185 C C . ASP A 1 162 ? -14.206 -8.133 4.802 1.00 97.81 162 ASP A C 1
ATOM 1187 O O . ASP A 1 162 ? -14.936 -7.222 4.401 1.00 97.81 162 ASP A O 1
ATOM 119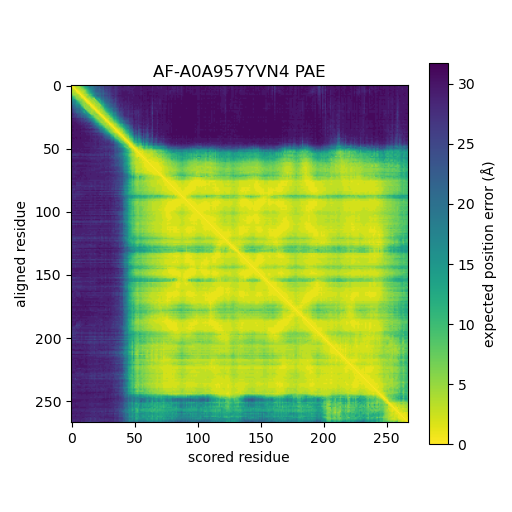1 N N . GLY A 1 163 ? -12.903 -8.135 4.534 1.00 97.06 163 GLY A N 1
ATOM 1192 C CA . GLY A 1 163 ? -12.278 -7.033 3.810 1.00 97.06 163 GLY A CA 1
ATOM 1193 C C . GLY A 1 163 ? -10.762 -6.994 3.908 1.00 97.06 163 GLY A C 1
ATOM 1194 O O . GLY A 1 163 ? -10.118 -7.953 4.329 1.00 97.06 163 GLY A O 1
ATOM 1195 N N . LEU A 1 164 ? -10.201 -5.856 3.498 1.00 97.69 164 LEU A N 1
ATOM 1196 C CA . LEU A 1 164 ? -8.766 -5.593 3.521 1.00 97.69 164 LEU A CA 1
ATOM 1197 C C . LEU A 1 164 ? -8.454 -4.309 4.276 1.00 97.69 164 LEU A C 1
ATOM 1199 O O . LEU A 1 164 ? -8.991 -3.243 3.967 1.00 97.69 164 LEU A O 1
ATOM 1203 N N . VAL A 1 165 ? -7.488 -4.390 5.184 1.00 98.25 165 VAL A N 1
ATOM 1204 C CA . VAL A 1 165 ? -6.675 -3.246 5.587 1.00 98.25 165 VAL A CA 1
ATOM 1205 C C . VAL A 1 165 ? -5.475 -3.173 4.649 1.00 98.25 165 VAL A C 1
ATOM 1207 O O . VAL A 1 165 ? -4.670 -4.098 4.569 1.00 98.25 165 VAL A O 1
ATOM 1210 N N . VAL A 1 166 ? -5.355 -2.056 3.938 1.00 98.31 166 VAL A N 1
ATOM 1211 C CA . VAL A 1 166 ? -4.289 -1.801 2.968 1.00 98.31 166 VAL A CA 1
ATOM 1212 C C . VAL A 1 166 ? -3.402 -0.684 3.498 1.00 98.31 166 VAL A C 1
ATOM 1214 O O . VAL A 1 166 ? -3.842 0.463 3.620 1.00 98.31 166 VAL A O 1
ATOM 1217 N N . VAL A 1 167 ? -2.141 -1.007 3.778 1.00 98.56 167 VAL A N 1
AT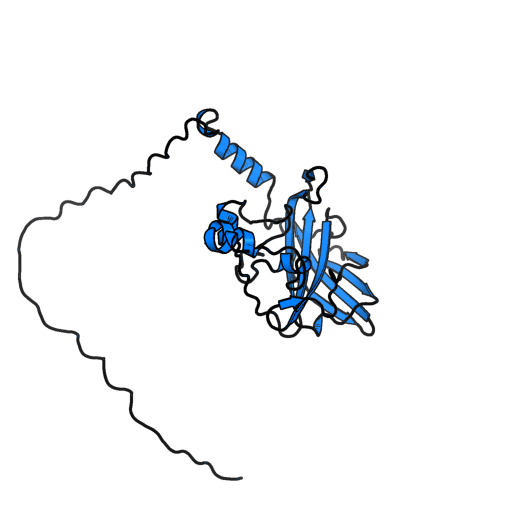OM 1218 C CA . VAL A 1 167 ? -1.087 -0.021 4.032 1.00 98.56 167 VAL A CA 1
ATOM 1219 C C . VAL A 1 167 ? -0.296 0.143 2.750 1.00 98.56 167 VAL A C 1
ATOM 1221 O O . VAL A 1 167 ? 0.196 -0.837 2.208 1.00 98.56 167 VAL A O 1
ATOM 1224 N N . TYR A 1 168 ? -0.151 1.364 2.249 1.00 98.00 168 TYR A N 1
ATOM 1225 C CA . TYR A 1 168 ? 0.732 1.618 1.114 1.00 98.00 168 TYR A CA 1
ATOM 1226 C C . TYR A 1 168 ? 1.261 3.042 1.113 1.00 98.00 168 TYR A C 1
ATOM 1228 O O . TYR A 1 168 ? 0.667 3.970 1.676 1.00 98.00 168 TYR A O 1
ATOM 1236 N N . GLY A 1 169 ? 2.376 3.235 0.430 1.00 97.25 169 GLY A N 1
ATOM 1237 C CA . GLY A 1 169 ? 3.017 4.526 0.370 1.00 97.25 169 GLY A CA 1
ATOM 1238 C C . GLY A 1 169 ? 4.326 4.489 -0.385 1.00 97.25 169 GLY A C 1
ATOM 1239 O O . GLY A 1 169 ? 4.570 3.621 -1.222 1.00 97.25 169 GLY A O 1
ATOM 1240 N N . ARG A 1 170 ? 5.133 5.508 -0.128 1.00 96.38 170 ARG A N 1
ATOM 1241 C CA . ARG A 1 170 ? 6.400 5.725 -0.812 1.00 96.38 170 ARG A CA 1
ATOM 1242 C C . ARG A 1 170 ? 7.326 6.599 0.009 1.00 96.38 170 ARG A C 1
ATOM 1244 O O . ARG A 1 170 ? 6.866 7.453 0.769 1.00 96.38 170 ARG A O 1
ATOM 1251 N N . ASP A 1 171 ? 8.611 6.447 -0.261 1.00 97.38 171 ASP A N 1
ATOM 1252 C CA . ASP A 1 171 ? 9.647 7.377 0.157 1.00 97.38 171 ASP A CA 1
ATOM 1253 C C . ASP A 1 171 ? 10.639 7.671 -0.980 1.00 97.38 171 ASP A C 1
ATOM 1255 O O . ASP A 1 171 ? 10.684 6.961 -1.993 1.00 97.38 171 ASP A O 1
ATOM 1259 N N . GLY A 1 172 ? 11.426 8.736 -0.830 1.00 95.50 172 GLY A N 1
ATOM 1260 C CA . GLY A 1 172 ? 12.436 9.122 -1.814 1.00 95.50 172 GLY A CA 1
ATOM 1261 C C . GLY A 1 172 ? 11.826 9.615 -3.128 1.00 95.50 172 GLY A C 1
ATOM 1262 O O . GLY A 1 172 ? 12.204 9.154 -4.207 1.00 95.50 172 GLY A O 1
ATOM 1263 N N . THR A 1 173 ? 10.860 10.527 -3.042 1.00 95.31 173 THR A N 1
ATOM 1264 C CA . THR A 1 173 ? 10.207 11.161 -4.193 1.00 95.31 173 THR A CA 1
ATOM 1265 C C . THR A 1 173 ? 11.238 11.901 -5.048 1.00 95.31 173 THR A C 1
ATOM 1267 O O . THR A 1 173 ? 11.896 12.836 -4.597 1.00 95.31 173 THR A O 1
ATOM 1270 N N . ILE A 1 174 ? 11.355 11.504 -6.312 1.00 92.19 174 ILE A N 1
ATOM 1271 C CA . ILE A 1 174 ? 12.255 12.099 -7.309 1.00 92.19 174 ILE A CA 1
ATOM 1272 C C . ILE A 1 174 ? 11.575 13.296 -7.981 1.00 92.19 174 ILE A C 1
ATOM 1274 O O . ILE A 1 174 ? 12.197 14.322 -8.251 1.00 92.19 174 ILE A O 1
ATOM 1278 N N . GLY A 1 175 ? 10.277 13.166 -8.256 1.00 91.81 175 GLY A N 1
ATOM 1279 C CA . GLY A 1 175 ? 9.497 14.191 -8.933 1.00 91.81 175 GLY A CA 1
ATOM 1280 C C . GLY A 1 175 ? 8.020 13.839 -9.013 1.00 91.81 175 GLY A C 1
ATOM 1281 O O . GLY A 1 175 ? 7.593 12.735 -8.688 1.00 91.81 175 GLY A O 1
ATOM 1282 N N . THR A 1 176 ? 7.211 14.797 -9.447 1.00 92.88 176 THR A N 1
ATOM 1283 C CA . THR A 1 176 ? 5.776 14.610 -9.695 1.00 92.88 176 THR A CA 1
ATOM 1284 C C . THR A 1 176 ? 5.461 15.133 -11.084 1.00 92.88 176 THR A C 1
ATOM 1286 O O . THR A 1 176 ? 5.922 16.215 -11.454 1.00 92.88 176 THR A O 1
ATOM 1289 N N . ILE A 1 177 ? 4.689 14.372 -11.862 1.00 90.50 177 ILE A N 1
ATOM 1290 C CA . ILE A 1 177 ? 4.281 14.803 -13.201 1.00 90.50 177 ILE A CA 1
ATOM 1291 C C . ILE A 1 177 ? 3.397 16.055 -13.048 1.00 90.50 177 ILE A C 1
ATOM 1293 O O . ILE A 1 177 ? 2.367 15.975 -12.364 1.00 90.50 177 ILE A O 1
ATOM 1297 N N . PRO A 1 178 ? 3.760 17.198 -13.667 1.00 92.12 178 PRO A N 1
ATOM 1298 C CA . PRO A 1 178 ? 3.038 18.455 -13.496 1.00 92.12 178 PRO A CA 1
ATOM 1299 C C . PRO A 1 178 ? 1.539 18.324 -13.778 1.00 92.12 178 PRO A C 1
ATOM 1301 O O . PRO A 1 178 ? 1.135 17.736 -14.778 1.00 92.12 178 PRO A O 1
ATOM 1304 N N . GLY A 1 179 ? 0.709 18.886 -12.895 1.00 91.56 179 GLY A N 1
ATOM 1305 C CA . GLY A 1 179 ? -0.751 18.849 -13.030 1.00 91.56 179 GLY A CA 1
ATOM 1306 C C . GLY A 1 179 ? -1.396 17.493 -12.718 1.00 91.56 179 GLY A C 1
ATOM 1307 O O . GLY A 1 179 ? -2.588 17.325 -12.962 1.00 91.56 179 GLY A O 1
ATOM 1308 N N . THR A 1 180 ? -0.647 16.530 -12.173 1.00 89.19 180 THR A N 1
ATOM 1309 C CA . THR A 1 180 ? -1.166 15.203 -11.814 1.00 89.19 180 THR A CA 1
ATOM 1310 C C . THR A 1 180 ? -0.800 14.819 -10.377 1.00 89.19 180 THR A C 1
ATOM 1312 O O . THR A 1 180 ? 0.014 15.473 -9.729 1.00 89.19 180 THR A O 1
ATOM 1315 N N . ARG A 1 181 ? -1.374 13.710 -9.891 1.00 85.81 181 ARG A N 1
ATOM 1316 C CA . ARG A 1 181 ? -1.009 13.072 -8.612 1.00 85.81 181 ARG A CA 1
ATOM 1317 C C . ARG A 1 181 ? 0.086 12.003 -8.735 1.00 85.81 181 ARG A C 1
ATOM 1319 O O . ARG A 1 181 ? 0.345 11.291 -7.771 1.00 85.81 181 ARG A O 1
ATOM 1326 N N . VAL A 1 182 ? 0.658 11.821 -9.926 1.00 90.19 182 VAL A N 1
ATOM 1327 C CA . VAL A 1 182 ? 1.611 10.740 -10.206 1.00 90.19 182 VAL A CA 1
ATOM 1328 C C . VAL A 1 182 ? 3.003 11.181 -9.778 1.00 90.19 182 VAL A C 1
ATOM 1330 O O . VAL A 1 182 ? 3.571 12.108 -10.359 1.00 90.19 182 VAL A O 1
ATOM 1333 N N . ALA A 1 183 ? 3.539 10.506 -8.765 1.00 91.06 183 ALA A N 1
ATOM 1334 C CA . ALA A 1 183 ? 4.870 10.752 -8.232 1.00 91.06 183 ALA A CA 1
ATOM 1335 C C . ALA A 1 183 ? 5.818 9.632 -8.673 1.00 91.06 183 ALA A C 1
ATOM 1337 O O . ALA A 1 183 ? 5.433 8.466 -8.653 1.00 91.06 183 ALA A O 1
ATOM 1338 N N . GLN A 1 184 ? 7.040 9.986 -9.058 1.00 89.88 184 GLN A N 1
ATOM 1339 C CA . GLN A 1 184 ? 8.139 9.050 -9.297 1.00 89.88 184 GLN A CA 1
ATOM 1340 C C . GLN A 1 184 ? 8.981 8.964 -8.031 1.00 89.88 184 GLN A C 1
ATOM 1342 O O . GLN A 1 184 ? 9.350 10.002 -7.482 1.00 89.88 184 GLN A O 1
ATOM 1347 N N . ASN A 1 185 ? 9.264 7.754 -7.556 1.00 92.06 185 ASN A N 1
ATOM 1348 C CA . ASN A 1 185 ? 9.786 7.536 -6.207 1.00 92.06 185 ASN A CA 1
ATOM 1349 C C . ASN A 1 185 ? 10.709 6.331 -6.202 1.00 92.06 185 ASN A C 1
ATOM 1351 O O . ASN A 1 185 ? 10.486 5.399 -6.971 1.00 92.06 185 ASN A O 1
ATOM 1355 N N . LYS A 1 186 ? 11.687 6.357 -5.299 1.00 93.88 186 LYS A N 1
ATOM 1356 C CA . LYS A 1 186 ? 12.659 5.276 -5.160 1.00 93.88 186 LYS A CA 1
ATOM 1357 C C . LYS A 1 186 ? 12.105 4.074 -4.422 1.00 93.88 186 LYS A C 1
ATOM 1359 O O . LYS A 1 186 ? 12.315 2.958 -4.873 1.00 93.88 186 LYS A O 1
ATOM 1364 N N . TYR A 1 187 ? 11.390 4.307 -3.323 1.00 95.81 187 TYR A N 1
ATOM 1365 C CA . TYR A 1 187 ? 11.063 3.255 -2.363 1.00 95.81 187 TYR A CA 1
ATOM 1366 C C . TYR A 1 187 ? 9.545 3.122 -2.179 1.00 95.81 187 TYR A C 1
ATOM 1368 O O . TYR A 1 187 ? 8.985 3.654 -1.214 1.00 95.81 187 TYR A O 1
ATOM 1376 N N . PRO A 1 188 ? 8.837 2.488 -3.127 1.00 95.81 188 PRO A N 1
ATOM 1377 C CA . PRO A 1 188 ? 7.431 2.153 -2.960 1.00 95.81 188 PRO A CA 1
ATOM 1378 C C . PRO A 1 188 ? 7.272 1.000 -1.965 1.00 95.81 188 PRO A C 1
ATOM 1380 O O . PRO A 1 188 ? 8.056 0.055 -1.970 1.00 95.81 188 PRO A O 1
ATOM 1383 N N . PHE A 1 189 ? 6.226 1.040 -1.139 1.00 97.56 189 PHE A N 1
ATOM 1384 C CA . PHE A 1 189 ? 5.929 -0.029 -0.181 1.00 97.56 189 PHE A CA 1
ATOM 1385 C C . PHE A 1 189 ? 4.428 -0.277 -0.055 1.00 97.56 189 PHE A C 1
ATOM 1387 O O . PHE A 1 189 ? 3.617 0.646 -0.200 1.00 97.56 189 PHE A O 1
A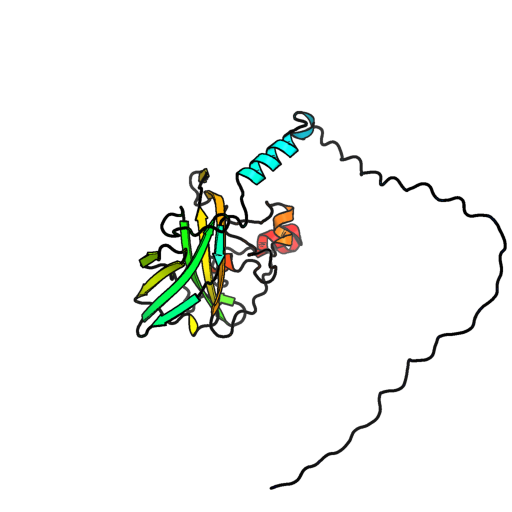TOM 1394 N N . ALA A 1 190 ? 4.056 -1.515 0.267 1.00 98.06 190 ALA A N 1
ATOM 1395 C CA . ALA A 1 190 ? 2.695 -1.865 0.639 1.00 98.06 190 ALA A CA 1
ATOM 1396 C C . ALA A 1 190 ? 2.632 -3.132 1.508 1.00 98.06 190 ALA A C 1
ATOM 1398 O O . ALA A 1 190 ? 3.552 -3.943 1.504 1.00 98.06 190 ALA A O 1
ATOM 1399 N N . ALA A 1 191 ? 1.534 -3.287 2.243 1.00 98.25 191 ALA A N 1
ATOM 1400 C CA . ALA A 1 191 ? 1.165 -4.485 2.985 1.00 98.25 191 ALA A CA 1
ATOM 1401 C C . ALA A 1 191 ? -0.362 -4.616 3.055 1.00 98.25 191 ALA A C 1
ATOM 1403 O O . ALA A 1 191 ? -1.096 -3.623 2.990 1.00 98.25 191 ALA A O 1
ATOM 1404 N N . LEU A 1 192 ? -0.824 -5.854 3.209 1.00 97.94 192 LEU A N 1
ATOM 1405 C CA . LEU A 1 192 ? -2.234 -6.220 3.279 1.00 97.94 192 LEU A CA 1
ATOM 1406 C C . LEU A 1 192 ? -2.502 -7.000 4.559 1.00 97.94 192 LEU A C 1
ATOM 1408 O O . LEU A 1 192 ? -1.665 -7.783 5.007 1.00 97.94 192 LEU A O 1
ATOM 1412 N N . LEU A 1 193 ? -3.685 -6.796 5.119 1.00 98.12 193 LEU A N 1
ATOM 1413 C CA . LEU A 1 193 ? -4.244 -7.622 6.176 1.00 98.12 193 LEU A CA 1
ATOM 1414 C C . LEU A 1 193 ? -5.704 -7.895 5.836 1.00 98.12 193 LEU A C 1
ATOM 1416 O O . LEU A 1 193 ? -6.501 -6.963 5.734 1.00 98.12 193 LEU A O 1
ATOM 1420 N N . GLU A 1 194 ? -6.044 -9.167 5.677 1.00 97.62 194 GLU A N 1
ATOM 1421 C CA . GLU A 1 194 ? -7.434 -9.603 5.592 1.00 97.62 194 GLU A CA 1
ATOM 1422 C C . GLU A 1 194 ? -8.114 -9.521 6.963 1.00 97.62 194 GLU A C 1
ATOM 1424 O O . GLU A 1 194 ? -7.520 -9.845 7.995 1.00 97.62 194 GLU A O 1
ATOM 1429 N N . THR A 1 195 ? -9.368 -9.079 6.973 1.00 97.81 195 THR A N 1
ATOM 1430 C CA . THR A 1 195 ? -10.218 -8.979 8.167 1.00 97.81 195 THR A CA 1
ATOM 1431 C C . THR A 1 195 ? -11.432 -9.902 8.057 1.00 97.81 195 THR A C 1
ATOM 1433 O O . THR A 1 195 ? -11.719 -10.446 6.989 1.00 97.81 195 THR A O 1
ATOM 1436 N N . GLY A 1 196 ? -12.153 -10.101 9.167 1.00 95.88 196 GLY A N 1
ATOM 1437 C CA . GLY A 1 196 ? -13.322 -10.979 9.199 1.00 95.88 196 GLY A CA 1
ATOM 1438 C C . GLY A 1 196 ? -12.982 -12.430 8.842 1.00 95.88 196 GLY A C 1
ATOM 1439 O O . GLY A 1 196 ? -12.060 -13.025 9.402 1.00 95.88 196 GLY A O 1
ATOM 1440 N N . ALA A 1 197 ? -13.754 -13.007 7.926 1.00 95.00 197 ALA A N 1
ATOM 1441 C CA . ALA A 1 197 ? -13.563 -14.337 7.359 1.00 95.00 197 ALA A CA 1
ATOM 1442 C C . ALA A 1 197 ? -12.560 -14.376 6.189 1.00 95.00 197 ALA A C 1
ATOM 1444 O O . ALA A 1 197 ? -12.264 -15.468 5.700 1.00 95.00 197 ALA A O 1
ATOM 1445 N N . GLY A 1 198 ? -12.029 -13.223 5.771 1.00 92.12 198 GLY A N 1
ATOM 1446 C CA . GLY A 1 198 ? -11.068 -13.094 4.678 1.00 92.12 198 GLY A CA 1
ATOM 1447 C C . GLY A 1 198 ? -11.677 -12.617 3.362 1.00 92.12 198 GLY A C 1
ATOM 1448 O O . GLY A 1 198 ? -12.812 -12.137 3.309 1.00 92.12 198 GLY A O 1
ATOM 1449 N N . VAL A 1 199 ? -10.893 -12.731 2.291 1.00 94.88 199 VAL A N 1
ATOM 1450 C CA . VAL A 1 199 ? -11.257 -12.280 0.943 1.00 94.88 199 VAL A CA 1
ATOM 1451 C C . VAL A 1 199 ? -11.024 -13.397 -0.074 1.00 94.88 199 VAL A C 1
ATOM 1453 O O . VAL A 1 199 ? -9.956 -13.990 -0.129 1.00 94.88 199 VAL A O 1
ATOM 1456 N N . ASP A 1 200 ? -12.012 -13.639 -0.935 1.00 93.62 200 ASP A N 1
ATOM 1457 C CA . ASP A 1 200 ? -11.908 -14.562 -2.079 1.00 93.62 200 ASP A CA 1
ATOM 1458 C C . ASP A 1 200 ? -12.138 -13.797 -3.387 1.00 93.62 200 ASP A C 1
ATOM 1460 O O . ASP A 1 200 ? -13.155 -13.973 -4.059 1.00 93.62 200 ASP A O 1
ATOM 1464 N N . TYR A 1 201 ? -11.260 -12.835 -3.678 1.00 90.44 201 TYR A N 1
ATOM 1465 C CA . TYR A 1 201 ? -11.366 -11.960 -4.843 1.00 90.44 201 TYR A CA 1
ATOM 1466 C C . TYR A 1 201 ? -10.396 -12.406 -5.932 1.00 90.44 201 TYR A C 1
ATOM 1468 O O . TYR A 1 201 ? -9.209 -12.602 -5.691 1.00 90.44 201 TYR A O 1
ATOM 1476 N N . VAL A 1 202 ? -10.893 -12.488 -7.166 1.00 89.06 202 VAL A N 1
ATOM 1477 C CA . VAL A 1 202 ? -10.067 -12.742 -8.347 1.00 89.06 202 VAL A CA 1
ATOM 1478 C C . VAL A 1 202 ? -10.207 -11.567 -9.297 1.00 89.06 202 VAL A C 1
ATOM 1480 O O . VAL A 1 202 ? -11.281 -11.305 -9.843 1.00 89.06 202 VAL A O 1
ATOM 1483 N N . SER A 1 203 ? -9.105 -10.857 -9.513 1.00 86.25 203 SER A N 1
ATOM 1484 C CA . SER A 1 203 ? -9.077 -9.741 -10.447 1.00 86.25 203 SER A CA 1
ATOM 1485 C C . SER A 1 203 ? -9.197 -10.218 -11.897 1.00 86.25 203 SER A C 1
ATOM 1487 O O . SER A 1 203 ? -8.538 -11.163 -12.326 1.00 86.25 203 SER A O 1
ATOM 1489 N N . ALA A 1 204 ? -9.999 -9.510 -12.698 1.00 83.25 204 ALA A N 1
ATOM 1490 C CA . ALA A 1 204 ? -10.053 -9.728 -14.146 1.00 83.25 204 ALA A CA 1
ATOM 1491 C C . ALA A 1 204 ? -8.717 -9.372 -14.841 1.00 83.25 204 ALA A C 1
ATOM 1493 O O . ALA A 1 204 ? -8.341 -9.982 -15.847 1.00 83.25 204 ALA A O 1
ATOM 1494 N N . ALA A 1 205 ? -7.979 -8.396 -14.296 1.00 84.88 205 ALA A N 1
ATOM 1495 C CA . ALA A 1 205 ? -6.624 -8.056 -14.732 1.00 84.88 205 ALA A CA 1
ATOM 1496 C C . ALA A 1 205 ? -5.571 -8.677 -13.808 1.00 84.88 205 ALA A C 1
ATOM 1498 O O . ALA A 1 205 ? -5.834 -8.848 -12.627 1.00 84.88 205 ALA A O 1
ATOM 1499 N N . ASN A 1 206 ? -4.381 -8.969 -14.332 1.00 89.12 206 ASN A N 1
ATOM 1500 C CA . ASN A 1 206 ? -3.266 -9.510 -13.549 1.00 89.12 206 ASN A CA 1
ATOM 1501 C C . ASN A 1 206 ? -1.960 -8.761 -13.835 1.00 89.12 206 ASN A C 1
ATOM 1503 O O . ASN A 1 206 ? -1.814 -8.156 -14.907 1.00 89.12 206 ASN A O 1
ATOM 1507 N N . ASN A 1 207 ? -1.029 -8.792 -12.882 1.00 90.81 207 ASN A N 1
ATOM 1508 C CA . ASN A 1 207 ? 0.283 -8.161 -13.000 1.00 90.81 207 ASN A CA 1
ATOM 1509 C C . ASN A 1 207 ? 1.056 -8.678 -14.225 1.00 90.81 207 ASN A C 1
ATOM 1511 O O . ASN A 1 207 ? 1.524 -7.874 -15.032 1.00 90.81 207 ASN A O 1
ATOM 1515 N N . ASP A 1 208 ? 1.038 -9.995 -14.460 1.00 90.81 208 ASP A N 1
ATOM 1516 C CA . ASP A 1 208 ? 1.640 -10.662 -15.627 1.00 90.81 208 ASP A CA 1
ATOM 1517 C C . ASP A 1 208 ? 1.233 -10.051 -16.977 1.00 90.81 208 ASP A C 1
ATOM 1519 O O . ASP A 1 208 ? 2.022 -9.979 -17.922 1.00 90.81 208 ASP A O 1
ATOM 1523 N N . GLY A 1 209 ? -0.027 -9.628 -17.108 1.00 86.62 209 GLY A N 1
ATOM 1524 C CA . GLY A 1 209 ? -0.503 -8.941 -18.304 1.00 86.62 209 GLY A CA 1
ATOM 1525 C C . GLY A 1 209 ? 0.063 -7.525 -18.420 1.00 86.62 209 GLY A C 1
ATOM 1526 O O . GLY A 1 209 ? 0.416 -7.089 -19.515 1.00 86.62 209 GLY A O 1
ATOM 1527 N N . CYS A 1 210 ? 0.176 -6.819 -17.296 1.00 87.69 210 CYS A N 1
ATOM 1528 C CA . CYS A 1 210 ? 0.568 -5.413 -17.233 1.00 87.69 210 CYS A CA 1
ATOM 1529 C C . CYS A 1 210 ? 2.064 -5.210 -17.501 1.00 87.69 210 CYS A C 1
ATOM 1531 O O . CYS A 1 210 ? 2.430 -4.323 -18.277 1.00 87.69 210 CYS A O 1
ATOM 1533 N N . VAL A 1 211 ? 2.927 -6.055 -16.932 1.00 90.00 211 VAL A N 1
ATOM 1534 C CA . VAL A 1 211 ? 4.395 -5.961 -17.080 1.00 90.00 211 VAL A CA 1
ATOM 1535 C C . VAL A 1 211 ? 4.886 -6.243 -18.507 1.00 90.00 211 VAL A C 1
ATOM 1537 O O . VAL A 1 211 ? 6.030 -5.966 -18.849 1.00 90.00 211 VAL A O 1
ATOM 1540 N N . LYS A 1 212 ? 4.012 -6.720 -19.406 1.00 86.31 212 LYS A N 1
ATOM 1541 C CA . LYS A 1 212 ? 4.322 -6.826 -20.846 1.00 86.31 212 LYS A CA 1
ATOM 1542 C C . LYS A 1 212 ? 4.508 -5.466 -21.519 1.00 86.31 212 LYS A C 1
ATOM 1544 O O . LYS A 1 212 ? 5.141 -5.387 -22.570 1.00 86.31 212 LYS A O 1
ATOM 1549 N N . CYS A 1 213 ? 3.908 -4.411 -20.969 1.00 82.50 213 CYS A N 1
ATOM 1550 C CA . CYS A 1 213 ? 3.992 -3.047 -21.502 1.00 82.50 213 CYS A CA 1
ATOM 1551 C C . CYS A 1 213 ? 4.437 -2.016 -20.456 1.00 82.50 213 CYS A C 1
ATOM 1553 O O . CYS A 1 213 ? 4.775 -0.888 -20.818 1.00 82.50 213 CYS A O 1
ATOM 1555 N N . HIS A 1 214 ? 4.433 -2.387 -19.179 1.00 86.50 214 HIS A N 1
ATOM 1556 C CA . HIS A 1 214 ? 4.863 -1.555 -18.065 1.00 86.50 214 HIS A CA 1
ATOM 1557 C C . HIS A 1 214 ? 6.131 -2.102 -17.406 1.00 86.50 214 HIS A C 1
ATOM 1559 O O . HIS A 1 214 ? 6.646 -3.150 -17.776 1.00 86.50 214 HIS A O 1
ATOM 1565 N N . THR A 1 215 ? 6.648 -1.341 -16.446 1.00 83.62 215 THR A N 1
ATOM 1566 C CA . THR A 1 215 ? 7.760 -1.745 -15.586 1.00 83.62 215 THR A CA 1
ATOM 1567 C C . THR A 1 215 ? 7.397 -2.977 -14.761 1.00 83.62 215 THR A C 1
ATOM 1569 O O . THR A 1 215 ? 6.215 -3.207 -14.504 1.00 83.62 215 THR A O 1
ATOM 1572 N N . ASP A 1 216 ? 8.411 -3.726 -14.334 1.00 87.44 216 ASP A N 1
ATOM 1573 C CA . ASP A 1 216 ? 8.278 -4.878 -13.441 1.00 87.44 216 ASP A CA 1
ATOM 1574 C C . ASP A 1 216 ? 9.033 -4.601 -12.122 1.00 87.44 216 ASP A C 1
ATOM 1576 O O . ASP A 1 216 ? 10.252 -4.382 -12.170 1.00 87.44 216 ASP A O 1
ATOM 1580 N N . PRO A 1 217 ? 8.350 -4.548 -10.961 1.00 88.88 217 PRO A N 1
ATOM 1581 C CA . PRO A 1 217 ? 6.898 -4.659 -10.794 1.00 88.88 217 PRO A CA 1
ATOM 1582 C C . PRO A 1 217 ? 6.090 -3.508 -11.413 1.00 88.88 217 PRO A C 1
ATOM 1584 O O . PRO A 1 217 ? 6.564 -2.376 -11.579 1.00 88.88 217 PRO A O 1
ATOM 1587 N N . TYR A 1 218 ? 4.822 -3.791 -11.732 1.00 91.25 218 TYR A N 1
ATOM 1588 C CA . TYR A 1 218 ? 3.890 -2.771 -12.208 1.00 91.25 218 TYR A CA 1
ATOM 1589 C C . TYR A 1 218 ? 3.355 -1.937 -11.040 1.00 91.25 218 TYR A C 1
ATOM 1591 O O . TYR A 1 218 ? 2.608 -2.434 -10.190 1.00 91.25 218 TYR A O 1
ATOM 1599 N N . LEU A 1 219 ? 3.664 -0.633 -11.045 1.00 91.56 219 LEU A N 1
ATOM 1600 C CA . LEU A 1 219 ? 3.062 0.326 -10.116 1.00 91.56 219 LEU A CA 1
ATOM 1601 C C . LEU A 1 219 ? 2.123 1.288 -10.808 1.00 91.56 219 LEU A C 1
ATOM 1603 O O . LEU A 1 219 ? 2.512 2.119 -11.640 1.00 91.56 219 LEU A O 1
ATOM 1607 N N . LYS A 1 220 ? 0.886 1.305 -10.327 1.00 89.38 220 LYS A N 1
ATOM 1608 C CA . LYS A 1 220 ? -0.027 2.391 -10.640 1.00 89.38 220 LYS A CA 1
ATOM 1609 C C . LYS A 1 220 ? 0.398 3.657 -9.899 1.00 89.38 220 LYS A C 1
ATOM 1611 O O . LYS A 1 220 ? 0.911 3.628 -8.781 1.00 89.38 220 LYS A O 1
ATOM 1616 N N . HIS A 1 221 ? 0.191 4.802 -10.546 1.00 90.44 221 HIS A N 1
ATOM 1617 C CA . HIS A 1 221 ? 0.525 6.129 -10.012 1.00 90.44 221 HIS A CA 1
ATOM 1618 C C . HIS A 1 221 ? 1.994 6.288 -9.558 1.00 90.44 221 HIS A C 1
ATOM 1620 O O . HIS A 1 221 ? 2.303 7.237 -8.839 1.00 90.44 221 HIS A O 1
ATOM 1626 N N . GLY A 1 222 ? 2.883 5.392 -10.008 1.00 89.75 222 GLY A N 1
ATOM 1627 C CA . GLY A 1 222 ? 4.317 5.403 -9.726 1.00 89.75 222 GLY A CA 1
ATOM 1628 C C . GLY A 1 222 ? 4.733 4.853 -8.359 1.00 89.75 222 GLY A C 1
ATOM 1629 O O . GLY A 1 222 ? 5.918 4.915 -8.047 1.00 89.75 222 GLY A O 1
ATOM 1630 N N . TYR A 1 223 ? 3.804 4.346 -7.535 1.00 93.31 223 TYR A N 1
ATOM 1631 C CA . TYR A 1 223 ? 4.156 3.705 -6.254 1.00 93.31 223 TYR A CA 1
ATOM 1632 C C . TYR A 1 223 ? 3.155 2.668 -5.707 1.00 93.31 223 TYR A C 1
ATOM 1634 O O . TYR A 1 223 ? 3.396 2.089 -4.653 1.00 93.31 223 TYR A O 1
ATOM 1642 N N . ILE A 1 224 ? 2.009 2.457 -6.361 1.00 94.62 224 ILE A N 1
ATOM 1643 C CA . ILE A 1 224 ? 0.956 1.563 -5.865 1.00 94.62 224 ILE A CA 1
ATOM 1644 C C . ILE A 1 224 ? 1.085 0.214 -6.567 1.00 94.62 224 ILE A C 1
ATOM 1646 O O . ILE A 1 224 ? 0.802 0.123 -7.761 1.00 94.62 224 ILE A O 1
ATOM 1650 N N . TYR A 1 225 ? 1.498 -0.808 -5.822 1.00 94.69 225 TYR A N 1
ATOM 1651 C CA . TYR A 1 225 ? 1.712 -2.168 -6.322 1.00 94.69 225 TYR A CA 1
ATOM 1652 C C . TYR A 1 225 ? 0.443 -2.791 -6.877 1.00 94.69 225 TYR A C 1
ATOM 1654 O O . TYR A 1 225 ? -0.534 -2.919 -6.147 1.00 94.69 225 TYR A O 1
ATOM 1662 N N . ALA A 1 226 ? 0.460 -3.233 -8.132 1.00 93.44 226 ALA A N 1
ATOM 1663 C CA . ALA A 1 226 ? -0.591 -4.121 -8.616 1.00 93.44 226 ALA A CA 1
ATOM 1664 C C . ALA A 1 226 ? -0.513 -5.503 -7.955 1.00 93.44 226 ALA A C 1
ATOM 1666 O O . ALA A 1 226 ? -1.550 -6.090 -7.701 1.00 93.44 226 ALA A O 1
ATOM 1667 N N . GLU A 1 227 ? 0.683 -5.971 -7.614 1.00 94.88 227 GLU A N 1
ATOM 1668 C CA . GLU A 1 227 ? 0.931 -7.251 -6.950 1.00 94.88 227 GLU A CA 1
ATOM 1669 C C . GLU A 1 227 ? 1.894 -7.018 -5.787 1.00 94.88 227 GLU A C 1
ATOM 1671 O O . GLU A 1 227 ? 2.921 -6.359 -5.954 1.00 94.88 227 GLU A O 1
ATOM 1676 N N . ILE A 1 228 ? 1.552 -7.507 -4.596 1.00 94.38 228 ILE A N 1
ATOM 1677 C CA . ILE A 1 228 ? 2.381 -7.368 -3.396 1.00 94.38 228 ILE A CA 1
ATOM 1678 C C . ILE A 1 228 ? 3.195 -8.641 -3.199 1.00 94.38 228 ILE A C 1
ATOM 1680 O O . ILE A 1 228 ? 2.667 -9.742 -3.312 1.00 94.38 228 ILE A O 1
ATOM 1684 N N . ASN A 1 229 ? 4.477 -8.490 -2.851 1.00 92.44 229 ASN A N 1
ATOM 1685 C CA . ASN A 1 229 ? 5.397 -9.594 -2.548 1.00 92.44 229 ASN A CA 1
ATOM 1686 C C . ASN A 1 229 ? 5.522 -10.644 -3.667 1.00 92.44 229 ASN A C 1
ATOM 1688 O O . ASN A 1 229 ? 5.843 -11.798 -3.384 1.00 92.44 229 ASN A O 1
ATOM 1692 N N . HIS A 1 230 ? 5.266 -10.251 -4.918 1.00 91.44 230 HIS A N 1
ATOM 1693 C CA . HIS A 1 230 ? 5.180 -11.161 -6.063 1.00 91.44 230 HIS A CA 1
ATOM 1694 C C . HIS A 1 230 ? 4.198 -12.323 -5.854 1.00 91.44 230 HIS A C 1
ATOM 1696 O O . HIS A 1 230 ? 4.460 -13.454 -6.268 1.00 91.44 230 HIS A O 1
ATOM 1702 N N . ASP A 1 231 ? 3.096 -12.060 -5.149 1.00 94.56 231 ASP A N 1
ATOM 1703 C CA . ASP A 1 231 ? 2.026 -13.020 -4.916 1.00 94.56 231 ASP A CA 1
ATOM 1704 C C . ASP A 1 231 ? 0.830 -12.712 -5.832 1.00 94.56 231 ASP A C 1
ATOM 1706 O O . ASP A 1 231 ? 0.067 -11.782 -5.535 1.00 94.56 231 ASP A O 1
ATOM 1710 N N . PRO A 1 232 ? 0.603 -13.507 -6.898 1.00 92.94 232 PRO A N 1
ATOM 1711 C CA . PRO A 1 232 ? -0.490 -13.282 -7.843 1.00 92.94 232 PRO A CA 1
ATOM 1712 C C . PRO A 1 232 ? -1.881 -13.339 -7.206 1.00 92.94 232 PRO A C 1
ATOM 1714 O O . PRO A 1 232 ? -2.844 -12.833 -7.777 1.00 92.94 232 PRO A O 1
ATOM 1717 N N . SER A 1 233 ? -2.023 -13.934 -6.013 1.00 93.62 233 SER A N 1
ATOM 1718 C CA . SER A 1 233 ? -3.297 -13.906 -5.282 1.00 93.62 233 SER A CA 1
ATOM 1719 C C . SER A 1 233 ? -3.673 -12.506 -4.788 1.00 93.62 233 SER A C 1
ATOM 1721 O O . SER A 1 233 ? -4.832 -12.258 -4.474 1.00 93.62 233 SER A O 1
ATOM 1723 N N . THR A 1 234 ? -2.723 -11.568 -4.783 1.00 94.75 234 THR A N 1
ATOM 1724 C CA . THR A 1 234 ? -2.921 -10.175 -4.359 1.00 94.75 234 THR A CA 1
ATOM 1725 C C . THR A 1 234 ? -3.164 -9.213 -5.522 1.00 94.75 234 THR A C 1
ATOM 1727 O O . THR A 1 234 ? -3.218 -7.996 -5.314 1.00 94.75 234 THR A O 1
ATOM 1730 N N . ASP A 1 235 ? -3.325 -9.736 -6.741 1.00 93.19 235 ASP A N 1
ATOM 1731 C CA . ASP A 1 235 ? -3.523 -8.946 -7.952 1.00 93.19 235 ASP A CA 1
ATOM 1732 C C . ASP A 1 235 ? -4.618 -7.878 -7.768 1.00 93.19 235 ASP A C 1
ATOM 1734 O O . ASP A 1 235 ? -5.802 -8.149 -7.557 1.00 93.19 235 ASP A O 1
ATOM 1738 N N . PHE A 1 236 ? -4.200 -6.621 -7.888 1.00 92.69 236 PHE A N 1
ATOM 1739 C CA . PHE A 1 236 ? -4.979 -5.392 -7.761 1.00 92.69 236 PHE A CA 1
ATOM 1740 C C . PHE A 1 236 ? -5.632 -5.139 -6.392 1.00 92.69 236 PHE A C 1
ATOM 1742 O O . PHE A 1 236 ? -6.417 -4.193 -6.273 1.00 92.69 236 PHE A O 1
ATOM 1749 N N . TYR A 1 237 ? -5.266 -5.866 -5.332 1.00 95.06 237 TYR A N 1
ATOM 1750 C CA . TYR A 1 237 ? -5.827 -5.662 -3.986 1.00 95.06 237 TYR A CA 1
ATOM 1751 C C . TYR A 1 237 ? -5.598 -4.229 -3.476 1.00 95.06 237 TYR A C 1
ATOM 1753 O O . TYR A 1 237 ? -6.517 -3.580 -2.976 1.00 95.06 237 TYR A O 1
ATOM 1761 N N . THR A 1 238 ? -4.404 -3.661 -3.675 1.00 95.12 238 THR A N 1
ATOM 1762 C CA . THR A 1 238 ? -4.120 -2.269 -3.266 1.00 95.12 238 THR A CA 1
ATOM 1763 C C . THR A 1 238 ? -4.963 -1.245 -4.023 1.00 95.12 238 THR A C 1
ATOM 1765 O O . THR A 1 238 ? -5.296 -0.186 -3.489 1.00 95.12 238 THR A O 1
ATOM 1768 N N . CYS A 1 239 ? -5.327 -1.548 -5.272 1.00 92.75 239 CYS A N 1
ATOM 1769 C CA . CYS A 1 239 ? -6.103 -0.655 -6.117 1.00 92.75 239 CYS A CA 1
ATOM 1770 C C . CYS A 1 239 ? -7.531 -0.534 -5.581 1.00 92.75 239 CYS A C 1
ATOM 1772 O O . CYS A 1 239 ? -8.112 0.551 -5.655 1.00 92.75 239 CYS A O 1
ATOM 1774 N N . LYS A 1 240 ? -8.059 -1.598 -4.959 1.00 91.94 240 LYS A N 1
ATOM 1775 C CA . LYS A 1 240 ? -9.390 -1.629 -4.334 1.00 91.94 240 LYS A CA 1
ATOM 1776 C C . LYS A 1 240 ? -9.525 -0.717 -3.122 1.00 91.94 240 LYS A C 1
ATOM 1778 O O . LYS A 1 240 ? -10.631 -0.283 -2.826 1.00 91.94 240 LYS A O 1
ATOM 1783 N N . ALA A 1 241 ? -8.421 -0.287 -2.509 1.00 91.56 241 ALA A N 1
ATOM 1784 C CA . ALA A 1 241 ? -8.456 0.778 -1.502 1.00 91.56 241 ALA A CA 1
ATOM 1785 C C . ALA A 1 241 ? -8.992 2.119 -2.053 1.00 91.56 241 ALA A C 1
ATOM 1787 O O . ALA A 1 241 ? -9.322 3.023 -1.285 1.00 91.56 241 ALA A O 1
ATOM 1788 N N . CYS A 1 242 ? -9.018 2.291 -3.380 1.00 88.88 242 CYS A N 1
ATOM 1789 C CA . CYS A 1 242 ? -9.418 3.528 -4.053 1.00 88.88 242 CYS A CA 1
ATOM 1790 C C . CYS A 1 242 ? -10.407 3.330 -5.211 1.00 88.88 242 CYS A C 1
ATOM 1792 O O . CYS A 1 242 ? -11.114 4.281 -5.539 1.00 88.88 242 CYS A O 1
ATOM 1794 N N . HIS A 1 243 ? -10.406 2.158 -5.847 1.00 89.00 243 HIS A N 1
ATOM 1795 C CA . HIS A 1 243 ? -11.209 1.805 -7.017 1.00 89.00 243 HIS A CA 1
ATOM 1796 C C . HIS A 1 243 ? -12.165 0.670 -6.655 1.00 89.00 243 HIS A C 1
ATOM 1798 O O . HIS A 1 243 ? -11.858 -0.508 -6.835 1.00 89.00 243 HIS A O 1
ATOM 1804 N N . LEU A 1 244 ? -13.303 1.057 -6.089 1.00 88.31 244 LEU A N 1
ATOM 1805 C CA . LEU A 1 244 ? -14.359 0.146 -5.659 1.00 88.31 244 LEU A CA 1
ATOM 1806 C C . LEU A 1 244 ? -15.128 -0.406 -6.861 1.00 88.31 244 LEU A C 1
ATOM 1808 O O . LEU A 1 244 ? -15.259 0.266 -7.880 1.00 88.31 244 LEU A O 1
ATOM 1812 N N . ASP A 1 245 ? -15.697 -1.600 -6.715 1.00 86.56 245 ASP A N 1
ATOM 1813 C CA . ASP A 1 245 ? -16.466 -2.265 -7.778 1.00 86.56 245 ASP A CA 1
ATOM 1814 C C . ASP A 1 245 ? -17.806 -1.584 -8.087 1.00 86.56 245 ASP A C 1
ATOM 1816 O O . ASP A 1 245 ? -18.414 -1.844 -9.125 1.00 86.56 245 ASP A O 1
ATOM 1820 N N . ASN A 1 246 ? -18.272 -0.702 -7.200 1.00 84.31 246 ASN A N 1
ATOM 1821 C CA . ASN A 1 246 ? -19.443 0.148 -7.413 1.00 84.31 246 ASN A CA 1
ATOM 1822 C C . ASN A 1 246 ? -19.084 1.608 -7.758 1.00 84.31 246 ASN A C 1
ATOM 1824 O O . ASN A 1 246 ? -19.968 2.465 -7.736 1.00 84.31 246 ASN A O 1
ATOM 1828 N N . GLY A 1 247 ? -17.813 1.895 -8.061 1.00 76.69 247 GLY A N 1
ATOM 1829 C CA . GLY A 1 247 ? -17.319 3.222 -8.433 1.00 76.69 247 GLY A CA 1
ATOM 1830 C C . GLY A 1 247 ? -16.620 3.253 -9.795 1.00 76.69 247 GLY A C 1
ATOM 1831 O O . GLY A 1 247 ? -16.521 2.250 -10.498 1.00 76.69 247 GLY A O 1
ATOM 1832 N N . ASP A 1 248 ? -16.115 4.430 -10.163 1.00 68.94 248 ASP A N 1
ATOM 1833 C CA . ASP A 1 248 ? -15.421 4.640 -11.435 1.00 68.94 248 ASP A CA 1
ATOM 1834 C C . ASP A 1 248 ? -13.938 4.209 -11.386 1.00 68.94 248 ASP A C 1
ATOM 1836 O O . ASP A 1 248 ? -13.227 4.387 -10.389 1.00 68.94 248 ASP A O 1
ATOM 1840 N N . GLY A 1 249 ? -13.424 3.733 -12.527 1.00 63.91 249 GLY A N 1
ATOM 1841 C CA . GLY A 1 249 ? -11.990 3.506 -12.753 1.00 63.91 249 GLY A CA 1
ATOM 1842 C C . GLY A 1 249 ? -11.541 2.045 -12.687 1.00 63.91 249 GLY A C 1
ATOM 1843 O O . GLY A 1 249 ? -10.647 1.713 -11.908 1.00 63.91 249 GLY A O 1
ATOM 1844 N N . GLY A 1 250 ? -12.114 1.199 -13.546 1.00 64.75 250 GLY A N 1
ATOM 1845 C CA . GLY A 1 250 ? -11.687 -0.184 -13.746 1.00 64.75 250 GLY A CA 1
ATOM 1846 C C . GLY A 1 250 ? -10.282 -0.319 -14.351 1.00 64.75 250 GLY A C 1
ATOM 1847 O O . GLY A 1 250 ? -9.752 0.57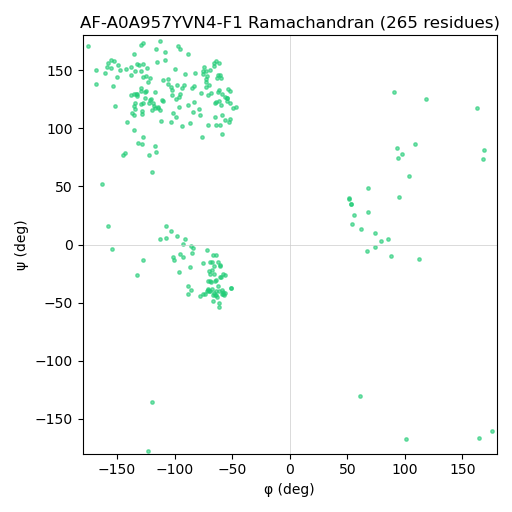4 -15.019 1.00 64.75 250 GLY A O 1
ATOM 1848 N N . HIS A 1 251 ? -9.641 -1.454 -14.066 1.00 66.12 251 HIS A N 1
ATOM 1849 C CA . HIS A 1 251 ? -8.388 -1.877 -14.701 1.00 66.12 251 HIS A CA 1
ATOM 1850 C C . HIS A 1 251 ? -8.610 -2.927 -15.802 1.00 66.12 251 HIS A C 1
ATOM 1852 O O . HIS A 1 251 ? -7.686 -3.221 -16.561 1.00 66.12 251 HIS A O 1
ATOM 1858 N N . PHE A 1 252 ? -9.806 -3.520 -15.881 1.00 69.88 252 PHE A N 1
ATOM 1859 C CA . PHE A 1 252 ? -10.082 -4.646 -16.774 1.00 69.88 252 PHE A CA 1
ATOM 1860 C C . PHE A 1 252 ? -10.104 -4.214 -18.243 1.00 69.88 252 PHE A C 1
ATOM 1862 O O . PHE A 1 252 ? -9.681 -4.976 -19.106 1.00 69.88 252 PHE A O 1
ATOM 1869 N N . GLU A 1 253 ? -10.510 -2.976 -18.522 1.00 66.62 253 GLU A N 1
ATOM 1870 C CA . GLU A 1 253 ? -10.632 -2.414 -19.864 1.00 66.62 253 GLU A CA 1
ATOM 1871 C C . GLU A 1 253 ? -9.277 -2.369 -20.580 1.00 66.62 253 GLU A C 1
ATOM 1873 O O . GLU A 1 253 ? -9.197 -2.639 -21.773 1.00 66.62 253 GLU A O 1
ATOM 1878 N N . TRP A 1 254 ? -8.185 -2.099 -19.858 1.00 65.81 254 TRP A N 1
ATOM 1879 C CA . TRP A 1 254 ? -6.839 -2.049 -20.444 1.00 65.81 254 TRP A CA 1
ATOM 1880 C C . TRP A 1 254 ? -6.322 -3.423 -20.849 1.00 65.81 254 TRP A C 1
ATOM 1882 O O . TRP A 1 254 ? -5.716 -3.564 -21.908 1.00 65.81 254 TRP A O 1
ATOM 1892 N N . LYS A 1 255 ? -6.592 -4.445 -20.033 1.00 67.94 255 LYS A N 1
ATOM 1893 C CA . LYS A 1 255 ? -6.266 -5.826 -20.392 1.00 67.94 255 LYS A CA 1
ATOM 1894 C C . LYS A 1 255 ? -7.156 -6.307 -21.535 1.00 67.94 255 LYS A C 1
ATOM 1896 O O . LYS A 1 255 ? -6.653 -6.907 -22.478 1.00 67.94 255 LYS A O 1
ATOM 1901 N N . LEU A 1 256 ? -8.439 -5.950 -21.508 1.00 71.69 256 LEU A N 1
ATOM 1902 C CA . LEU A 1 256 ? -9.382 -6.244 -22.580 1.00 71.69 256 LEU A CA 1
ATOM 1903 C C . LEU A 1 256 ? -8.934 -5.628 -23.912 1.00 71.69 256 LEU A C 1
ATOM 1905 O O . LEU A 1 256 ? -8.951 -6.310 -24.923 1.00 71.69 256 LEU A O 1
ATOM 1909 N N . LEU A 1 257 ? -8.446 -4.383 -23.920 1.00 67.69 257 LEU A N 1
ATOM 1910 C CA . LEU A 1 257 ? -7.905 -3.738 -25.123 1.00 67.69 257 LEU A CA 1
ATOM 1911 C C . LEU A 1 257 ? -6.712 -4.486 -25.735 1.00 67.69 257 LEU A C 1
ATOM 1913 O O . LEU A 1 257 ? -6.490 -4.374 -26.937 1.00 67.69 257 LEU A O 1
ATOM 1917 N N . VAL A 1 258 ? -5.936 -5.216 -24.929 1.00 71.50 258 VAL A N 1
ATOM 1918 C CA . VAL A 1 258 ? -4.782 -5.998 -25.397 1.00 71.50 258 VAL A CA 1
ATOM 1919 C C . VAL A 1 258 ? -5.197 -7.409 -25.812 1.00 71.50 258 VAL A C 1
ATOM 1921 O O . VAL A 1 258 ? -4.729 -7.908 -26.834 1.00 71.50 258 VAL A O 1
ATOM 1924 N N . GLU A 1 259 ? -6.055 -8.061 -25.028 1.00 79.00 259 GLU A N 1
ATOM 1925 C CA . GLU A 1 259 ? -6.413 -9.473 -25.209 1.00 79.00 259 GLU A CA 1
ATOM 1926 C C . GLU A 1 259 ? -7.592 -9.681 -26.168 1.00 79.00 259 GLU A C 1
ATOM 1928 O O . GLU A 1 259 ? -7.589 -10.641 -26.937 1.00 79.00 259 GLU A O 1
ATOM 1933 N N . ASP A 1 260 ? -8.567 -8.772 -26.164 1.00 78.06 260 ASP A N 1
ATOM 1934 C CA . ASP A 1 260 ? -9.724 -8.770 -27.061 1.00 78.06 260 ASP A CA 1
ATOM 1935 C C . ASP A 1 260 ? -10.143 -7.328 -27.434 1.00 78.06 260 ASP A C 1
ATOM 1937 O O . ASP A 1 260 ? -11.140 -6.791 -26.932 1.00 78.06 260 ASP A O 1
ATOM 1941 N N . PRO A 1 261 ? -9.397 -6.674 -28.350 1.00 76.19 261 PRO A N 1
ATOM 1942 C CA . PRO A 1 261 ? -9.706 -5.318 -28.799 1.00 76.19 261 PRO A CA 1
ATOM 1943 C C . PRO A 1 261 ? -11.115 -5.179 -29.399 1.00 76.19 261 PRO A C 1
ATOM 1945 O O . PRO A 1 261 ? -11.677 -4.085 -29.402 1.00 76.19 261 PRO A O 1
ATOM 1948 N N . ALA A 1 262 ? -11.686 -6.269 -29.930 1.00 80.00 262 ALA A N 1
ATOM 1949 C CA . ALA A 1 262 ? -13.019 -6.264 -30.523 1.00 80.00 262 ALA A CA 1
ATOM 1950 C C . ALA A 1 262 ? -14.110 -6.212 -29.445 1.00 80.00 262 ALA A C 1
ATOM 1952 O O . ALA A 1 262 ? -15.057 -5.437 -29.582 1.00 80.00 262 ALA A O 1
ATOM 1953 N N . LEU A 1 263 ? -13.956 -6.979 -28.362 1.00 76.88 263 LEU A N 1
ATOM 1954 C CA . LEU A 1 263 ? -14.828 -6.891 -27.192 1.00 76.88 263 LEU A CA 1
ATOM 1955 C C . LEU A 1 263 ? -14.678 -5.534 -26.495 1.00 76.88 263 LEU A C 1
ATOM 1957 O O . LEU A 1 263 ? -15.687 -4.911 -26.168 1.00 76.88 263 LEU A O 1
ATOM 1961 N N . ALA A 1 264 ? -13.453 -5.021 -26.355 1.00 73.00 264 ALA A N 1
ATOM 1962 C CA . ALA A 1 264 ? -13.219 -3.685 -25.803 1.00 73.00 264 ALA A CA 1
ATOM 1963 C C . ALA A 1 264 ? -13.924 -2.575 -26.603 1.00 73.00 264 ALA A C 1
ATOM 1965 O O . ALA A 1 264 ? -14.494 -1.669 -26.009 1.00 73.00 264 ALA A O 1
ATOM 1966 N N . ALA A 1 265 ? -13.945 -2.664 -27.937 1.00 72.81 265 ALA A N 1
ATOM 1967 C CA . ALA A 1 265 ? -14.619 -1.695 -28.807 1.00 72.81 265 ALA A CA 1
ATOM 1968 C C . ALA A 1 265 ? -16.162 -1.765 -28.775 1.00 72.81 265 ALA A C 1
ATOM 1970 O O . ALA A 1 265 ? -16.817 -0.963 -29.442 1.00 72.81 265 ALA A O 1
ATOM 1971 N N . SER A 1 266 ? -16.744 -2.738 -28.064 1.00 74.00 266 SER A N 1
ATOM 1972 C CA . SER A 1 266 ? -18.200 -2.908 -27.941 1.00 74.00 266 SER A CA 1
ATOM 1973 C C . SER A 1 266 ? -18.814 -2.257 -26.693 1.00 74.00 266 SER A C 1
ATOM 1975 O O . SER A 1 266 ? -20.043 -2.198 -26.599 1.00 74.00 266 SER A O 1
ATOM 1977 N N . TYR A 1 267 ? -17.971 -1.769 -25.775 1.00 59.91 267 TYR A N 1
ATOM 1978 C CA . TYR A 1 267 ? -18.330 -0.965 -24.600 1.00 59.91 267 TYR A CA 1
ATOM 1979 C C . TYR A 1 267 ? -18.157 0.531 -24.888 1.00 59.91 267 TYR A C 1
ATOM 1981 O O . TYR A 1 267 ? -18.956 1.319 -24.333 1.00 59.91 267 TYR A O 1
#

Radius of gyration: 27.92 Å; Cα contacts (8 Å, |Δi|>4): 454; chains: 1; bounding box: 59×77×62 Å